Protein AF-A0A6G3LQS6-F1 (afdb_monomer)

Radius of gyration: 18.89 Å; Cα contacts (8 Å, |Δi|>4): 538; chains: 1; bounding box: 47×42×51 Å

pLDDT: mean 94.79, std 5.83, range [44.34, 98.69]

Structure (mmCIF, N/CA/C/O backbone):
data_AF-A0A6G3LQS6-F1
#
_entry.id   AF-A0A6G3LQS6-F1
#
loop_
_atom_site.group_PDB
_atom_site.id
_atom_site.type_symbol
_atom_site.label_atom_id
_atom_site.label_alt_id
_atom_site.label_comp_id
_atom_site.label_asym_id
_atom_site.label_entity_id
_atom_site.label_seq_id
_atom_site.pdbx_PDB_ins_code
_atom_site.Cartn_x
_atom_site.Cartn_y
_atom_site.Cartn_z
_atom_site.occupancy
_atom_site.B_iso_or_equiv
_atom_site.auth_seq_id
_atom_site.auth_comp_id
_atom_site.auth_asym_id
_atom_site.auth_atom_id
_atom_site.pdbx_PDB_model_num
ATOM 1 N N . VAL A 1 1 ? -4.074 -19.744 -4.629 1.00 50.38 1 VAL A N 1
ATOM 2 C CA . VAL A 1 1 ? -3.520 -20.177 -5.929 1.00 50.38 1 VAL A CA 1
ATOM 3 C C . VAL A 1 1 ? -2.266 -20.989 -5.652 1.00 50.38 1 VAL A C 1
ATOM 5 O O . VAL A 1 1 ? -1.188 -20.427 -5.528 1.00 50.38 1 VAL A O 1
ATOM 8 N N . SER A 1 2 ? -2.411 -22.290 -5.417 1.00 44.34 2 SER A N 1
ATOM 9 C CA . SER A 1 2 ? -1.265 -23.199 -5.359 1.00 44.34 2 SER A CA 1
ATOM 10 C C . SER A 1 2 ? -0.774 -23.410 -6.793 1.00 44.34 2 SER A C 1
ATOM 12 O O . SER A 1 2 ? -1.554 -23.841 -7.635 1.00 44.34 2 SER A O 1
ATOM 14 N N . GLY A 1 3 ? 0.476 -23.040 -7.091 1.00 69.12 3 GLY A N 1
ATOM 15 C CA . GLY A 1 3 ? 1.104 -23.318 -8.394 1.00 69.12 3 GLY A CA 1
ATOM 16 C C . GLY A 1 3 ? 1.613 -22.116 -9.197 1.00 69.12 3 GLY A C 1
ATOM 17 O O . GLY A 1 3 ? 2.196 -22.328 -10.253 1.00 69.12 3 GLY A O 1
ATOM 18 N N . LEU A 1 4 ? 1.452 -20.872 -8.730 1.00 81.88 4 LEU A N 1
ATOM 19 C CA . LEU A 1 4 ? 2.144 -19.742 -9.362 1.00 81.88 4 LEU A CA 1
ATOM 20 C C . LEU A 1 4 ? 3.597 -19.694 -8.883 1.00 81.88 4 LEU A C 1
ATOM 22 O O . LEU A 1 4 ? 3.856 -19.533 -7.691 1.00 81.88 4 LEU A O 1
ATOM 26 N N . SER A 1 5 ? 4.533 -19.830 -9.818 1.00 88.56 5 SER A N 1
ATOM 27 C CA . SER A 1 5 ? 5.967 -19.671 -9.586 1.00 88.56 5 SER A CA 1
ATOM 28 C C . SER A 1 5 ? 6.458 -18.331 -10.123 1.00 88.56 5 SER A C 1
ATOM 30 O O . SER A 1 5 ? 5.827 -17.713 -10.983 1.00 88.56 5 SER A O 1
ATOM 32 N N . ARG A 1 6 ? 7.639 -17.906 -9.667 1.00 91.81 6 ARG A N 1
ATOM 33 C CA . ARG A 1 6 ? 8.355 -16.776 -10.267 1.00 91.81 6 ARG A CA 1
ATOM 34 C C . ARG A 1 6 ? 8.441 -16.955 -11.786 1.00 91.81 6 ARG A C 1
ATOM 36 O O . ARG A 1 6 ? 8.707 -18.051 -12.277 1.00 91.81 6 ARG A O 1
ATOM 43 N N . GLY A 1 7 ? 8.187 -15.877 -12.513 1.00 92.62 7 GLY A N 1
ATOM 44 C CA . GLY A 1 7 ? 8.157 -15.830 -13.965 1.00 92.62 7 GLY A CA 1
ATOM 45 C C . GLY A 1 7 ? 6.846 -16.302 -14.602 1.00 92.62 7 GLY A C 1
ATOM 46 O O . GLY A 1 7 ? 6.684 -16.152 -15.816 1.00 92.62 7 GLY A O 1
ATOM 47 N N . ALA A 1 8 ? 5.893 -16.838 -13.837 1.00 94.19 8 ALA A N 1
ATOM 48 C CA . ALA A 1 8 ? 4.596 -17.205 -14.392 1.00 94.19 8 ALA A CA 1
ATOM 49 C C . ALA A 1 8 ? 3.878 -15.969 -14.958 1.00 94.19 8 ALA A C 1
ATOM 51 O O . ALA A 1 8 ? 3.852 -14.905 -14.334 1.00 94.19 8 ALA A O 1
ATOM 52 N N . SER A 1 9 ? 3.295 -16.126 -16.147 1.00 94.62 9 SER A N 1
ATOM 53 C CA . SER A 1 9 ? 2.468 -15.092 -16.772 1.00 94.62 9 SER A CA 1
ATOM 54 C C . SER A 1 9 ? 1.037 -15.184 -16.261 1.00 94.62 9 SER A C 1
ATOM 56 O O . SER A 1 9 ? 0.418 -16.244 -16.328 1.00 94.62 9 SER A O 1
ATOM 58 N N . VAL A 1 10 ? 0.519 -14.067 -15.760 1.00 94.75 10 VAL A N 1
ATOM 59 C CA . VAL A 1 10 ? -0.849 -13.918 -15.254 1.00 94.75 10 VAL A CA 1
ATOM 60 C C . VAL A 1 10 ? -1.473 -12.644 -15.825 1.00 94.75 10 VAL A C 1
ATOM 62 O O . VAL A 1 10 ? -0.769 -11.791 -16.356 1.00 94.75 10 VAL A O 1
ATOM 65 N N . ALA A 1 11 ? -2.794 -12.521 -15.728 1.00 95.12 11 ALA A N 1
ATOM 66 C CA . ALA A 1 11 ? -3.530 -11.320 -16.110 1.00 95.12 11 ALA A CA 1
ATOM 67 C C . ALA A 1 11 ? -4.292 -10.799 -14.891 1.00 95.12 11 ALA A C 1
ATOM 69 O O . ALA A 1 11 ? -5.272 -11.413 -14.464 1.00 95.12 11 ALA A O 1
ATOM 70 N N . TRP A 1 12 ? -3.823 -9.705 -14.291 1.00 93.12 12 TRP A N 1
ATOM 71 C CA . TRP A 1 12 ? -4.433 -9.115 -13.098 1.00 93.12 12 TRP A CA 1
ATOM 72 C C . TRP A 1 12 ? -5.064 -7.760 -13.394 1.00 93.12 12 TRP A C 1
ATOM 74 O O . TRP A 1 12 ? -4.437 -6.871 -13.960 1.00 93.12 12 TRP A O 1
ATOM 84 N N . GLY A 1 13 ? -6.323 -7.618 -12.969 1.00 90.62 13 GLY A N 1
ATOM 85 C CA . GLY A 1 13 ? -7.120 -6.410 -13.179 1.00 90.62 13 GLY A CA 1
ATOM 86 C C . GLY A 1 13 ? -7.016 -5.361 -12.069 1.00 90.62 13 GLY A C 1
ATOM 87 O O . GLY A 1 13 ? -7.594 -4.285 -12.184 1.00 90.62 13 GLY A O 1
ATOM 88 N N . GLU A 1 14 ? -6.342 -5.683 -10.963 1.00 92.25 14 GLU A N 1
ATOM 89 C CA . GLU A 1 14 ? -6.228 -4.792 -9.809 1.00 92.25 14 GLU A CA 1
ATOM 90 C C . GLU A 1 14 ? -4.860 -4.097 -9.820 1.00 92.25 14 GLU A C 1
ATOM 92 O O . GLU A 1 14 ? -3.825 -4.760 -9.773 1.00 92.25 14 GLU A O 1
ATOM 97 N N . SER A 1 15 ? -4.849 -2.764 -9.859 1.00 92.00 15 SER A N 1
ATOM 98 C CA . SER A 1 15 ? -3.655 -1.962 -10.131 1.00 92.00 15 SER A CA 1
ATOM 99 C C . SER A 1 15 ? -2.545 -2.142 -9.096 1.00 92.00 15 SER A C 1
ATOM 101 O O . SER A 1 15 ? -1.385 -2.295 -9.465 1.00 92.00 15 SER A O 1
ATOM 103 N N . SER A 1 16 ? -2.882 -2.174 -7.806 1.00 94.12 16 SER A N 1
ATOM 104 C CA . SER A 1 16 ? -1.883 -2.350 -6.743 1.00 94.12 16 SER A CA 1
ATOM 105 C C . SER A 1 16 ? -1.349 -3.780 -6.692 1.00 94.12 16 SER A C 1
ATOM 107 O O . SER A 1 16 ? -0.154 -3.998 -6.486 1.00 94.12 16 SER A O 1
ATOM 109 N N . ALA A 1 17 ? -2.218 -4.757 -6.972 1.00 94.62 17 ALA A N 1
ATOM 110 C CA . ALA A 1 17 ? -1.818 -6.151 -7.075 1.00 94.62 17 ALA A CA 1
ATOM 111 C C . ALA A 1 17 ? -0.862 -6.366 -8.253 1.00 94.62 17 ALA A C 1
ATOM 113 O O . ALA A 1 17 ? 0.103 -7.098 -8.092 1.00 94.62 17 ALA A O 1
ATOM 114 N N . VAL A 1 18 ? -1.084 -5.721 -9.404 1.00 96.56 18 VAL A N 1
ATOM 115 C CA . VAL A 1 18 ? -0.183 -5.780 -10.573 1.00 96.56 18 VAL A CA 1
ATOM 116 C C . VAL A 1 18 ? 1.233 -5.346 -10.196 1.00 96.56 18 VAL A C 1
ATOM 118 O O . VAL A 1 18 ? 2.179 -6.097 -10.437 1.00 96.56 18 VAL A O 1
ATOM 121 N N . VAL A 1 19 ? 1.373 -4.191 -9.534 1.00 97.88 19 VAL A N 1
ATOM 122 C CA . VAL A 1 19 ? 2.682 -3.693 -9.076 1.00 97.88 19 VAL A CA 1
ATOM 123 C C . VAL A 1 19 ? 3.330 -4.688 -8.118 1.00 97.88 19 VAL A C 1
ATOM 125 O O . VAL A 1 19 ? 4.476 -5.081 -8.317 1.00 97.88 19 VAL A O 1
ATOM 128 N N . TYR A 1 20 ? 2.583 -5.179 -7.129 1.00 97.31 20 TYR A N 1
ATOM 129 C CA . TYR A 1 20 ? 3.084 -6.164 -6.171 1.00 97.31 20 TYR A CA 1
ATOM 130 C C . TYR A 1 20 ? 3.470 -7.509 -6.822 1.00 97.31 20 TYR A C 1
ATOM 132 O O . TYR A 1 20 ? 4.500 -8.095 -6.483 1.00 97.31 20 TYR A O 1
ATOM 140 N N . ALA A 1 21 ? 2.688 -7.997 -7.790 1.00 96.44 21 ALA A N 1
ATOM 141 C CA . ALA A 1 21 ? 2.976 -9.227 -8.528 1.00 96.44 21 ALA A CA 1
ATOM 142 C C . ALA A 1 21 ? 4.307 -9.133 -9.264 1.00 96.44 21 ALA A C 1
ATOM 144 O O . ALA A 1 21 ? 5.145 -10.025 -9.123 1.00 96.44 21 ALA A O 1
ATOM 145 N N . ASN A 1 22 ? 4.497 -8.058 -10.031 1.00 97.44 22 ASN A N 1
ATOM 146 C CA . ASN A 1 22 ? 5.713 -7.867 -10.806 1.00 97.44 22 ASN A CA 1
ATOM 147 C C . ASN A 1 22 ? 6.923 -7.635 -9.901 1.00 97.44 22 ASN A C 1
ATOM 149 O O . ASN A 1 22 ? 7.972 -8.235 -10.128 1.00 97.44 22 ASN A O 1
ATOM 153 N N . SER A 1 23 ? 6.766 -6.802 -8.873 1.00 97.62 23 SER A N 1
ATOM 154 C CA . SER A 1 23 ? 7.877 -6.329 -8.054 1.00 97.62 23 SER A CA 1
ATOM 155 C C . SER A 1 23 ? 8.278 -7.243 -6.911 1.00 97.62 23 SER A C 1
ATOM 157 O O . SER A 1 23 ? 9.446 -7.214 -6.565 1.00 97.62 23 SER A O 1
ATOM 159 N N . VAL A 1 24 ? 7.368 -8.009 -6.302 1.00 96.75 24 VAL A N 1
ATOM 160 C CA . VAL A 1 24 ? 7.666 -8.822 -5.101 1.00 96.75 24 VAL A CA 1
ATOM 161 C C . VAL A 1 24 ? 7.536 -10.310 -5.394 1.00 96.75 24 VAL A C 1
ATOM 163 O O . VAL A 1 24 ? 8.402 -11.100 -5.030 1.00 96.75 24 VAL A O 1
ATOM 166 N N . LEU A 1 25 ? 6.469 -10.715 -6.085 1.00 95.75 25 LEU A N 1
ATOM 167 C CA . LEU A 1 25 ? 6.255 -12.129 -6.414 1.00 95.75 25 LEU A CA 1
ATOM 168 C C . LEU A 1 25 ? 7.079 -12.576 -7.635 1.00 95.75 25 LEU A C 1
ATOM 170 O O . LEU A 1 25 ? 7.276 -13.774 -7.849 1.00 95.75 25 LEU A O 1
ATOM 174 N N . GLY A 1 26 ? 7.558 -11.619 -8.437 1.00 95.50 26 GLY A N 1
ATOM 175 C CA . GLY A 1 26 ? 8.234 -11.870 -9.707 1.00 95.50 26 GLY A CA 1
ATOM 176 C C . GLY A 1 26 ? 7.327 -12.561 -10.725 1.00 95.50 26 GLY A C 1
ATOM 177 O O . GLY A 1 26 ? 7.810 -13.325 -11.557 1.00 95.50 26 GLY A O 1
ATOM 178 N N . LEU A 1 27 ? 6.013 -12.356 -10.624 1.00 96.06 27 LEU A N 1
ATOM 179 C CA . LEU A 1 27 ? 5.057 -12.742 -11.658 1.00 96.06 27 LEU A CA 1
ATOM 180 C C . LEU A 1 27 ? 5.150 -11.758 -12.827 1.00 96.06 27 LEU A C 1
ATOM 182 O O . LEU A 1 27 ? 5.711 -10.672 -12.698 1.00 96.06 27 LEU A O 1
ATOM 186 N N . ARG A 1 28 ? 4.589 -12.138 -13.972 1.00 96.31 28 ARG A N 1
ATOM 187 C CA . ARG A 1 28 ? 4.533 -11.292 -15.164 1.00 96.31 28 ARG A CA 1
ATOM 188 C C . ARG A 1 28 ? 3.083 -10.957 -15.470 1.00 96.31 28 ARG A C 1
ATOM 190 O O . ARG A 1 28 ? 2.310 -11.861 -15.774 1.00 96.31 28 ARG A O 1
ATOM 197 N N . THR A 1 29 ? 2.712 -9.687 -15.355 1.00 96.19 29 THR A N 1
ATOM 198 C CA . THR A 1 29 ? 1.370 -9.194 -15.703 1.00 96.19 29 THR A CA 1
ATOM 199 C C . THR A 1 29 ? 1.442 -7.738 -16.118 1.00 96.19 29 THR A C 1
ATOM 201 O O . THR A 1 29 ? 2.154 -6.947 -15.499 1.00 96.19 29 THR A O 1
ATOM 204 N N . ASN A 1 30 ? 0.671 -7.352 -17.127 1.00 95.12 30 ASN A N 1
ATOM 205 C CA . ASN A 1 30 ? 0.418 -5.938 -17.374 1.00 95.12 30 ASN A CA 1
ATOM 206 C C . ASN A 1 30 ? -0.670 -5.420 -16.428 1.00 95.12 30 ASN A C 1
ATOM 208 O O . ASN A 1 30 ? -1.256 -6.172 -15.642 1.00 95.12 30 ASN A O 1
ATOM 212 N N . ARG A 1 31 ? -0.941 -4.116 -16.516 1.00 92.62 31 ARG A N 1
ATOM 213 C CA . ARG A 1 31 ? -2.107 -3.491 -15.893 1.00 92.62 31 ARG A CA 1
ATOM 214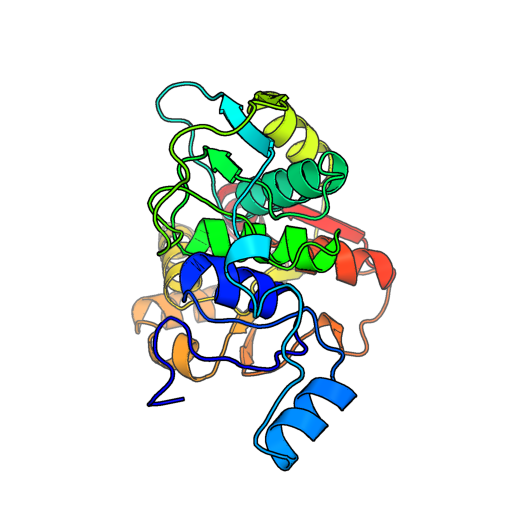 C C . ARG A 1 31 ? -3.341 -3.772 -16.746 1.00 92.62 31 ARG A C 1
ATOM 216 O O . ARG A 1 31 ? -3.711 -2.965 -17.595 1.00 92.62 31 ARG A O 1
ATOM 223 N N . GLU A 1 32 ? -3.942 -4.935 -16.535 1.00 92.81 32 GLU A N 1
ATOM 224 C CA . GLU A 1 32 ? -5.095 -5.364 -17.320 1.00 92.81 32 GLU A CA 1
ATOM 225 C C . GLU A 1 32 ? -6.382 -4.686 -16.836 1.00 92.81 32 GLU A C 1
ATOM 227 O O . GLU A 1 32 ? -6.539 -4.340 -15.666 1.00 92.81 32 GLU A O 1
ATOM 232 N N . GLY A 1 33 ? -7.348 -4.506 -17.735 1.00 91.56 33 GLY A N 1
ATOM 233 C CA . GLY A 1 33 ? -8.715 -4.177 -17.333 1.00 91.56 33 GLY A CA 1
ATOM 234 C C . GLY A 1 33 ? -9.425 -5.411 -16.771 1.00 91.56 33 GLY A C 1
ATOM 235 O O . GLY A 1 33 ? -9.179 -6.528 -17.224 1.00 91.56 33 GLY A O 1
ATOM 236 N N . GLY A 1 34 ? -10.362 -5.224 -15.837 1.00 92.00 34 GLY A N 1
ATOM 237 C CA . GLY A 1 34 ? -11.152 -6.322 -15.254 1.00 92.00 34 GLY A CA 1
ATOM 238 C C . GLY A 1 34 ? -11.770 -7.287 -16.286 1.00 92.00 34 GLY A C 1
ATOM 239 O O . GLY A 1 34 ? -11.584 -8.497 -16.145 1.00 92.00 34 GLY A O 1
ATOM 240 N N . PRO A 1 35 ? -12.433 -6.799 -17.357 1.00 94.12 35 PRO A N 1
ATOM 241 C CA . PRO A 1 35 ? -12.962 -7.667 -18.410 1.00 94.12 35 PRO A CA 1
ATOM 242 C C . PRO A 1 35 ? -11.885 -8.497 -19.115 1.00 94.12 35 PRO A C 1
ATOM 244 O O . PRO A 1 35 ? -12.089 -9.683 -19.356 1.00 94.12 35 PRO A O 1
ATOM 247 N N . LEU A 1 36 ? -10.723 -7.906 -19.408 1.00 93.62 36 LEU A N 1
ATOM 248 C CA . LEU A 1 36 ? -9.627 -8.605 -20.078 1.00 93.62 36 LEU A CA 1
ATOM 249 C C . LEU A 1 36 ? -8.992 -9.661 -19.167 1.00 93.62 36 LEU A C 1
ATOM 251 O O . LEU A 1 36 ? -8.782 -10.789 -19.604 1.00 93.62 36 LEU A O 1
ATOM 255 N N . ALA A 1 37 ? -8.773 -9.342 -17.889 1.00 94.75 37 ALA A N 1
ATOM 256 C CA . ALA A 1 37 ? -8.289 -10.307 -16.904 1.00 94.75 37 ALA A CA 1
ATOM 257 C C . ALA A 1 37 ? -9.233 -11.519 -16.774 1.00 94.75 37 ALA A C 1
ATOM 259 O O . ALA A 1 37 ? -8.775 -12.661 -16.727 1.00 94.75 37 ALA A O 1
ATOM 260 N N . LEU A 1 38 ? -10.552 -11.288 -16.791 1.00 94.94 38 LEU A N 1
ATOM 261 C CA . LEU A 1 38 ? -11.548 -12.362 -16.788 1.00 94.94 38 LEU A CA 1
ATOM 262 C C . LEU A 1 38 ? -11.483 -13.213 -18.064 1.00 94.94 38 LEU A C 1
ATOM 264 O O . LEU A 1 38 ? -11.475 -14.440 -17.981 1.00 94.94 38 LEU A O 1
ATOM 268 N N . MET A 1 39 ? -11.404 -12.586 -19.241 1.00 95.69 39 MET A N 1
ATOM 269 C CA . MET A 1 39 ? -11.293 -13.320 -20.507 1.00 95.69 39 MET A CA 1
ATOM 270 C C . MET A 1 39 ? -9.996 -14.131 -20.587 1.00 95.69 39 MET A C 1
ATOM 272 O O . MET A 1 39 ? -10.022 -15.269 -21.050 1.00 95.69 39 MET A O 1
ATOM 276 N N . ALA A 1 40 ? -8.881 -13.596 -20.086 1.00 94.94 40 ALA A N 1
ATOM 277 C CA . ALA A 1 40 ? -7.615 -14.317 -20.003 1.00 94.94 40 ALA A CA 1
ATOM 278 C C . ALA A 1 40 ? -7.711 -15.543 -19.081 1.00 94.94 40 ALA A C 1
ATOM 280 O O . ALA A 1 40 ? -7.179 -16.605 -19.410 1.00 94.94 40 ALA A O 1
ATOM 281 N N . ALA A 1 41 ? -8.437 -15.428 -17.962 1.00 93.94 41 ALA A N 1
ATOM 282 C CA . ALA A 1 41 ? -8.706 -16.554 -17.071 1.00 93.94 41 ALA A CA 1
ATOM 283 C C . ALA A 1 41 ? -9.555 -17.644 -17.749 1.00 93.94 41 ALA A C 1
ATOM 285 O O . ALA A 1 41 ? -9.239 -18.823 -17.613 1.00 93.94 41 ALA A O 1
ATOM 286 N N . ILE A 1 42 ? -10.583 -17.264 -18.519 1.00 96.00 42 ILE A N 1
ATOM 287 C CA . ILE A 1 42 ? -11.416 -18.204 -19.294 1.00 96.00 42 ILE A CA 1
ATOM 288 C C . ILE A 1 42 ? -10.594 -18.882 -20.399 1.00 96.00 42 ILE A C 1
ATOM 290 O O . ILE A 1 42 ? -10.692 -20.090 -20.596 1.00 96.00 42 ILE A O 1
ATOM 294 N N . ALA A 1 43 ? -9.775 -18.115 -21.120 1.00 95.62 43 ALA A N 1
ATOM 295 C CA . ALA A 1 43 ? -8.973 -18.615 -22.232 1.00 95.62 43 ALA A CA 1
ATOM 296 C C . ALA A 1 43 ? -7.727 -19.404 -21.791 1.00 95.62 43 ALA A C 1
ATOM 298 O O . ALA A 1 43 ? -7.098 -20.053 -22.626 1.00 95.62 43 ALA A O 1
ATOM 299 N N . GLY A 1 44 ? -7.326 -19.306 -20.518 1.00 93.94 44 GLY A N 1
ATOM 300 C CA . GLY A 1 44 ? -6.094 -19.902 -19.997 1.00 93.94 44 GLY A CA 1
ATOM 301 C C . GLY A 1 44 ? -4.809 -19.284 -20.566 1.00 93.94 44 GLY A C 1
ATOM 302 O O . GLY A 1 44 ? -3.754 -19.913 -20.518 1.00 93.94 44 GLY A O 1
ATOM 303 N N . ARG A 1 45 ? -4.883 -18.076 -21.141 1.00 93.44 45 ARG A N 1
ATOM 304 C CA . ARG A 1 45 ? -3.752 -17.376 -21.775 1.00 93.44 45 ARG A CA 1
ATOM 305 C C . ARG A 1 45 ? -3.950 -15.862 -21.756 1.00 93.44 45 ARG A C 1
ATOM 307 O O . ARG A 1 45 ? -5.081 -15.388 -21.795 1.00 93.44 45 ARG A O 1
ATOM 314 N N . THR A 1 46 ? -2.849 -15.116 -21.755 1.00 93.88 46 THR A N 1
ATOM 315 C CA . THR A 1 46 ? -2.830 -13.647 -21.868 1.00 93.88 46 THR A CA 1
ATOM 316 C C . THR A 1 46 ? -1.879 -13.200 -22.981 1.00 93.88 46 THR A C 1
ATOM 318 O O . THR A 1 46 ? -1.099 -14.006 -23.494 1.00 93.88 46 THR A O 1
ATOM 321 N N . TYR A 1 47 ? -1.957 -11.933 -23.383 1.00 91.00 47 TYR A N 1
ATOM 322 C CA . TYR A 1 47 ? -1.103 -11.367 -24.424 1.00 91.00 47 TYR A CA 1
ATOM 323 C C . TYR A 1 47 ? 0.351 -11.258 -23.955 1.00 91.00 47 TYR A C 1
ATOM 325 O O . TYR A 1 47 ? 0.639 -10.737 -22.880 1.00 91.00 47 TYR A O 1
ATOM 333 N N . TYR A 1 48 ? 1.286 -11.701 -24.795 1.00 94.88 48 TYR A N 1
ATOM 334 C CA . TYR A 1 48 ? 2.714 -11.589 -24.515 1.00 94.88 48 TYR A CA 1
ATOM 335 C C . TYR A 1 48 ? 3.255 -10.240 -24.998 1.00 94.88 48 TYR A C 1
ATOM 337 O O . TYR A 1 48 ? 3.638 -10.088 -26.156 1.00 94.88 48 TYR A O 1
ATOM 345 N N . TYR A 1 49 ? 3.260 -9.244 -24.116 1.00 94.38 49 TYR A N 1
ATOM 346 C CA . TYR A 1 49 ? 3.878 -7.943 -24.371 1.00 94.38 49 TYR A CA 1
ATOM 347 C C . TYR A 1 49 ? 4.300 -7.263 -23.066 1.00 94.38 49 TYR A C 1
ATOM 349 O O . TYR A 1 49 ? 3.855 -7.651 -21.984 1.00 94.38 49 TYR A O 1
ATOM 357 N N . TYR A 1 50 ? 5.146 -6.236 -23.187 1.00 95.38 50 TYR A N 1
ATOM 358 C CA . TYR A 1 50 ? 5.565 -5.354 -22.096 1.00 95.38 50 TYR A CA 1
ATOM 359 C C . TYR A 1 50 ? 6.035 -6.120 -20.851 1.00 95.38 50 TYR A C 1
ATOM 361 O O . TYR A 1 50 ? 7.079 -6.752 -20.928 1.00 95.38 50 TYR A O 1
ATOM 369 N N . MET A 1 51 ? 5.295 -6.149 -19.737 1.00 96.38 51 MET A N 1
ATOM 370 C CA . MET A 1 51 ? 5.754 -6.802 -18.497 1.00 96.38 51 MET A CA 1
ATOM 371 C C . MET A 1 51 ? 5.908 -8.325 -18.588 1.00 96.38 51 MET A C 1
ATOM 373 O O . MET A 1 51 ? 6.462 -8.937 -17.670 1.00 96.38 51 MET A O 1
ATOM 377 N N . HIS A 1 52 ? 5.455 -8.939 -19.683 1.00 96.31 52 HIS A N 1
ATOM 378 C CA . HIS A 1 52 ? 5.745 -10.337 -20.003 1.00 96.31 52 HIS A CA 1
ATOM 379 C C . HIS A 1 52 ? 7.116 -10.555 -20.666 1.00 96.31 52 HIS A C 1
ATOM 381 O O . HIS A 1 52 ? 7.604 -11.685 -20.669 1.00 96.31 52 HIS A O 1
ATOM 387 N N . ALA A 1 53 ? 7.752 -9.501 -21.185 1.00 95.00 53 ALA A N 1
ATOM 388 C CA . ALA A 1 53 ? 9.061 -9.545 -21.826 1.00 95.00 53 ALA A CA 1
ATOM 389 C C . ALA A 1 53 ? 10.165 -9.065 -20.872 1.00 95.00 53 ALA A C 1
ATOM 391 O O . ALA A 1 53 ? 10.106 -7.955 -20.346 1.00 95.00 53 ALA A O 1
ATOM 392 N N . ASP A 1 54 ? 11.209 -9.874 -20.690 1.00 93.00 54 ASP A N 1
ATOM 393 C CA . ASP A 1 54 ? 12.278 -9.583 -19.722 1.00 93.00 54 ASP A CA 1
ATOM 394 C C . ASP A 1 54 ? 13.022 -8.276 -20.026 1.00 93.00 54 ASP A C 1
ATOM 396 O O . ASP A 1 54 ? 13.345 -7.519 -19.114 1.00 93.00 54 ASP A O 1
ATOM 400 N N . SER A 1 55 ? 13.211 -7.945 -21.306 1.00 92.50 55 SER A N 1
ATOM 401 C CA . SER A 1 55 ? 13.867 -6.702 -21.730 1.00 92.50 55 SER A CA 1
ATOM 402 C C . SER A 1 55 ? 13.113 -5.433 -21.322 1.00 92.50 55 SER A C 1
ATOM 404 O O . SER A 1 55 ? 13.721 -4.372 -21.200 1.00 92.50 55 SER A O 1
ATOM 406 N N . GLU A 1 56 ? 11.797 -5.517 -21.122 1.00 94.94 56 GLU A N 1
ATOM 407 C CA . GLU A 1 56 ? 10.957 -4.370 -20.762 1.00 94.94 56 GLU A CA 1
ATOM 408 C C . GLU A 1 56 ? 10.909 -4.140 -19.244 1.00 94.94 56 GLU A C 1
ATOM 410 O O . GLU A 1 56 ? 10.553 -3.051 -18.795 1.00 94.94 56 GLU A O 1
ATOM 415 N N . ARG A 1 57 ? 11.311 -5.141 -18.453 1.00 95.81 57 ARG A N 1
ATOM 416 C CA . ARG A 1 57 ? 11.315 -5.116 -16.981 1.00 95.81 57 ARG A CA 1
ATOM 417 C C . ARG A 1 57 ? 12.601 -4.535 -16.392 1.00 95.81 57 ARG A C 1
ATOM 419 O O . ARG A 1 57 ? 12.632 -4.184 -15.217 1.00 95.81 57 ARG A O 1
ATOM 426 N N . VAL A 1 58 ? 13.653 -4.409 -17.202 1.00 94.62 58 VAL A N 1
ATOM 427 C CA . VAL A 1 58 ? 14.939 -3.855 -16.763 1.00 94.62 58 VAL A CA 1
ATOM 428 C C . VAL A 1 58 ? 14.794 -2.349 -16.519 1.00 94.62 58 VAL A C 1
ATOM 430 O O . VAL A 1 58 ? 14.447 -1.620 -17.455 1.00 94.62 58 VAL A O 1
ATOM 433 N N . PRO A 1 59 ? 15.071 -1.853 -15.298 1.00 96.06 59 PRO A N 1
ATOM 434 C CA . PRO A 1 59 ? 14.963 -0.433 -15.016 1.00 96.06 59 PRO A CA 1
ATOM 435 C C . PRO A 1 59 ? 16.055 0.355 -15.740 1.00 96.06 59 PRO A C 1
ATOM 437 O O . PRO A 1 59 ? 17.212 -0.062 -15.792 1.00 96.06 59 PRO A O 1
ATOM 440 N N . ARG A 1 60 ? 15.680 1.515 -16.290 1.00 93.81 60 ARG A N 1
ATOM 441 C CA . ARG A 1 60 ? 16.604 2.431 -16.992 1.00 93.81 60 ARG A CA 1
ATOM 442 C C . ARG A 1 60 ? 16.910 3.702 -16.216 1.00 93.81 60 ARG A C 1
ATOM 444 O O . ARG A 1 60 ? 17.948 4.316 -16.432 1.00 93.81 60 ARG A O 1
ATOM 451 N N . SER A 1 61 ? 16.041 4.050 -15.279 1.00 96.19 61 SER A N 1
ATOM 452 C CA . SER A 1 61 ? 16.210 5.202 -14.408 1.00 96.19 61 SER A CA 1
ATOM 453 C C . SER A 1 61 ? 15.999 4.791 -12.965 1.00 96.19 61 SER A C 1
ATOM 455 O O . SER A 1 61 ? 15.167 3.934 -12.656 1.00 96.19 61 SER A O 1
ATOM 457 N N . SER A 1 62 ? 16.779 5.401 -12.085 1.00 97.44 62 SER A N 1
ATOM 458 C CA . SER A 1 62 ? 16.771 5.107 -10.665 1.00 97.44 62 SER A CA 1
ATOM 459 C C . SER A 1 62 ? 16.534 6.345 -9.817 1.00 97.44 62 SER A C 1
ATOM 461 O O . SER A 1 62 ? 16.897 7.461 -10.186 1.00 97.44 62 SER A O 1
ATOM 463 N N . TYR A 1 63 ? 15.911 6.110 -8.673 1.00 98.44 63 TYR A N 1
ATOM 464 C CA . TYR A 1 63 ? 15.527 7.097 -7.681 1.00 98.44 63 TYR A CA 1
ATOM 465 C C . TYR A 1 63 ? 16.079 6.639 -6.341 1.00 98.44 63 TYR A C 1
ATOM 467 O O . TYR A 1 63 ? 16.023 5.448 -6.027 1.00 98.44 63 TYR A O 1
ATOM 475 N N . ARG A 1 64 ? 16.617 7.556 -5.541 1.00 98.06 64 ARG A N 1
ATOM 476 C CA . ARG A 1 64 ? 17.138 7.234 -4.208 1.00 98.06 64 ARG A CA 1
ATOM 477 C C . ARG A 1 64 ? 16.416 8.044 -3.155 1.00 98.06 64 ARG A C 1
ATOM 479 O O . ARG A 1 64 ? 16.395 9.260 -3.264 1.00 98.06 64 ARG A O 1
ATOM 486 N N . LEU A 1 65 ? 15.888 7.385 -2.130 1.00 98.38 65 LEU A N 1
ATOM 487 C CA . LEU A 1 65 ? 15.481 8.087 -0.921 1.00 98.38 65 LEU A CA 1
ATOM 488 C C . LEU A 1 65 ? 16.729 8.377 -0.081 1.00 98.38 65 LEU A C 1
ATOM 490 O O . LEU A 1 65 ? 17.431 7.448 0.324 1.00 98.38 65 LEU A O 1
ATOM 494 N N . GLU A 1 66 ? 16.995 9.650 0.181 1.00 98.12 66 GLU A N 1
ATOM 495 C CA . GLU A 1 66 ? 18.031 10.094 1.108 1.00 98.12 66 GLU A CA 1
ATOM 496 C C . GLU A 1 66 ? 17.394 10.457 2.450 1.00 98.12 66 GLU A C 1
ATOM 498 O O . GLU A 1 66 ? 16.517 11.317 2.535 1.00 98.12 66 GLU A O 1
ATOM 503 N N . ALA A 1 67 ? 17.819 9.764 3.503 1.00 97.12 67 ALA A N 1
ATOM 504 C CA . ALA A 1 67 ? 17.267 9.907 4.840 1.00 97.12 67 ALA A CA 1
ATOM 505 C C . ALA A 1 67 ? 18.363 9.718 5.901 1.00 97.12 67 ALA A C 1
ATOM 507 O O . ALA A 1 67 ? 19.312 8.961 5.661 1.00 97.12 67 ALA A O 1
ATOM 508 N N . PRO A 1 68 ? 18.246 10.370 7.073 1.00 96.50 68 PRO A N 1
ATOM 509 C CA . PRO A 1 68 ? 19.172 10.160 8.175 1.00 96.50 68 PRO A CA 1
ATOM 510 C C . PRO A 1 68 ? 19.104 8.718 8.691 1.00 96.50 68 PRO A C 1
ATOM 512 O O . PRO A 1 68 ? 18.116 8.000 8.504 1.00 96.50 68 PRO A O 1
ATOM 515 N N . GLU A 1 69 ? 20.164 8.295 9.377 1.00 93.94 69 GLU A N 1
ATOM 516 C CA . GLU A 1 69 ? 20.184 6.997 10.041 1.00 93.94 69 GLU A CA 1
ATOM 517 C C . GLU A 1 69 ? 19.034 6.889 11.056 1.00 93.94 69 GLU A C 1
ATOM 519 O O . GLU A 1 69 ? 18.749 7.823 11.802 1.00 93.94 69 GLU A O 1
ATOM 524 N N . GLY A 1 70 ? 18.341 5.749 11.048 1.00 92.00 70 GLY A N 1
ATOM 525 C CA . GLY A 1 70 ? 17.174 5.516 11.899 1.00 92.00 70 GLY A CA 1
ATOM 526 C C . GLY A 1 70 ? 15.849 6.065 11.362 1.00 92.00 70 GLY A C 1
ATOM 527 O O . GLY A 1 70 ? 14.826 5.840 12.002 1.00 92.00 70 GLY A O 1
ATOM 528 N N . TYR A 1 71 ? 15.818 6.728 10.198 1.00 95.50 71 TYR A N 1
ATOM 529 C CA . TYR A 1 71 ? 14.549 7.100 9.565 1.00 95.50 71 TYR A CA 1
ATOM 530 C C . TYR A 1 71 ? 13.733 5.852 9.196 1.00 95.50 71 TYR A C 1
ATOM 532 O O . TYR A 1 71 ? 14.221 4.955 8.501 1.00 95.50 71 TYR A O 1
ATOM 540 N N . VAL A 1 72 ? 12.485 5.802 9.667 1.00 93.50 72 VAL A N 1
ATOM 541 C CA . VAL A 1 72 ? 11.570 4.672 9.472 1.00 93.50 72 VAL A CA 1
ATOM 542 C C . VAL A 1 72 ? 10.509 5.048 8.447 1.00 93.50 72 VAL A C 1
ATOM 544 O O . VAL A 1 72 ? 9.780 6.021 8.620 1.00 93.50 72 VAL A O 1
ATOM 547 N N . ILE A 1 73 ? 10.394 4.234 7.400 1.00 96.56 73 ILE A N 1
ATOM 548 C CA . ILE A 1 73 ? 9.293 4.316 6.444 1.00 96.56 73 ILE A CA 1
ATOM 549 C C . ILE A 1 73 ? 8.186 3.401 6.957 1.00 96.56 73 ILE A C 1
ATOM 551 O O . ILE A 1 73 ? 8.375 2.193 7.050 1.00 96.56 73 ILE A O 1
ATOM 555 N N . ASP A 1 74 ? 7.050 3.981 7.312 1.00 95.81 74 ASP A N 1
ATOM 556 C CA . ASP A 1 74 ? 5.835 3.250 7.663 1.00 95.81 74 ASP A CA 1
ATOM 557 C C . ASP A 1 74 ? 4.892 3.137 6.440 1.00 95.81 74 ASP A C 1
ATOM 559 O O . ASP A 1 74 ? 5.216 3.654 5.365 1.00 95.81 74 ASP A O 1
ATOM 563 N N . PRO A 1 75 ? 3.728 2.473 6.567 1.00 95.00 75 PRO A N 1
ATOM 564 C CA . PRO A 1 75 ? 2.743 2.360 5.489 1.00 95.00 75 PRO A CA 1
ATOM 565 C C . PRO A 1 75 ? 2.351 3.702 4.834 1.00 95.00 75 PRO A C 1
ATOM 567 O O . PRO A 1 75 ? 2.346 3.810 3.605 1.00 95.00 75 PRO A O 1
ATOM 570 N N . ALA A 1 76 ? 2.102 4.749 5.626 1.00 97.62 76 ALA A N 1
ATOM 571 C CA . ALA A 1 76 ? 1.676 6.051 5.117 1.00 97.62 76 ALA A CA 1
ATOM 572 C C . ALA A 1 76 ? 2.809 6.753 4.350 1.00 97.62 76 ALA A C 1
ATOM 574 O O . ALA A 1 76 ? 2.608 7.229 3.228 1.00 97.62 76 ALA A O 1
ATOM 575 N N . ARG A 1 77 ? 4.026 6.746 4.909 1.00 98.38 77 ARG A N 1
ATOM 576 C CA . ARG A 1 77 ? 5.239 7.284 4.268 1.00 98.38 77 ARG A CA 1
ATOM 577 C C . ARG A 1 77 ? 5.596 6.529 2.993 1.00 98.38 77 ARG A C 1
ATOM 579 O O . ARG A 1 77 ? 5.977 7.151 2.004 1.00 98.38 77 ARG A O 1
ATOM 586 N N . ALA A 1 78 ? 5.433 5.206 2.976 1.00 98.38 78 ALA A N 1
ATOM 587 C CA . ALA A 1 78 ? 5.645 4.395 1.780 1.00 98.38 78 ALA A CA 1
ATOM 588 C C . ALA A 1 78 ? 4.640 4.742 0.673 1.00 98.38 78 ALA A C 1
ATOM 590 O O . ALA A 1 78 ? 5.017 4.837 -0.497 1.00 98.38 78 ALA A O 1
ATOM 591 N N . GLY A 1 79 ? 3.381 4.993 1.043 1.00 98.31 79 GLY A N 1
ATOM 592 C CA . GLY A 1 79 ? 2.360 5.490 0.128 1.00 98.31 79 GLY A CA 1
ATOM 593 C C . GLY A 1 79 ? 2.723 6.851 -0.475 1.00 98.31 79 GLY A C 1
ATOM 594 O O . GLY A 1 79 ? 2.668 7.021 -1.692 1.00 98.31 79 GLY A O 1
ATOM 595 N N . VAL A 1 80 ? 3.172 7.805 0.345 1.00 98.62 80 VAL A N 1
ATOM 596 C CA . VAL A 1 80 ? 3.649 9.115 -0.137 1.00 98.62 80 VAL A CA 1
ATOM 597 C C . VAL A 1 80 ? 4.863 8.974 -1.056 1.00 98.62 80 VAL A C 1
ATOM 599 O O . VAL A 1 80 ? 4.892 9.568 -2.130 1.00 98.62 80 VAL A O 1
ATOM 602 N N . LEU A 1 81 ? 5.845 8.148 -0.687 1.00 98.69 81 LEU A N 1
ATOM 603 C CA . LEU A 1 81 ? 7.008 7.872 -1.532 1.00 98.69 81 LEU A CA 1
ATOM 604 C C . LEU A 1 81 ? 6.594 7.290 -2.893 1.00 98.69 81 LEU A C 1
ATOM 606 O O . LEU A 1 81 ? 7.143 7.677 -3.924 1.00 98.69 81 LEU A O 1
ATOM 610 N N . GLY A 1 82 ? 5.604 6.393 -2.902 1.00 98.38 82 GLY A N 1
ATOM 611 C CA . GLY A 1 82 ? 5.024 5.843 -4.124 1.00 98.38 82 GLY A CA 1
ATOM 612 C C . GLY A 1 82 ? 4.352 6.897 -5.001 1.00 98.38 82 GLY A C 1
ATOM 613 O O . GLY A 1 82 ? 4.539 6.872 -6.217 1.00 98.38 82 GLY A O 1
ATOM 614 N N . GLU A 1 83 ? 3.623 7.848 -4.407 1.00 98.31 83 GLU A N 1
ATOM 615 C CA . GLU A 1 83 ? 3.068 8.987 -5.146 1.00 98.31 83 GLU A CA 1
ATOM 616 C C . GLU A 1 83 ? 4.170 9.860 -5.757 1.00 98.31 83 GLU A C 1
ATOM 618 O O . GLU A 1 83 ? 4.145 10.126 -6.961 1.00 98.31 83 GLU A O 1
ATOM 623 N N . LEU A 1 84 ? 5.150 10.287 -4.958 1.00 98.38 84 LEU A N 1
ATOM 624 C CA . LEU A 1 84 ? 6.240 11.135 -5.441 1.00 98.38 84 LEU A CA 1
ATOM 625 C C . LEU A 1 84 ? 6.988 10.461 -6.598 1.00 98.38 84 LEU A C 1
ATOM 627 O O . LEU A 1 84 ? 7.295 11.108 -7.601 1.00 98.38 84 LEU A O 1
ATOM 631 N N . LEU A 1 85 ? 7.215 9.148 -6.496 1.00 98.38 85 LEU A N 1
ATOM 632 C CA . LEU A 1 85 ? 7.853 8.361 -7.545 1.00 98.38 85 LEU A CA 1
ATOM 633 C C . LEU A 1 85 ? 7.059 8.404 -8.859 1.00 98.38 85 LEU A C 1
ATOM 635 O O . LEU A 1 85 ? 7.643 8.709 -9.898 1.00 98.38 85 LEU A O 1
ATOM 639 N N . VAL A 1 86 ? 5.743 8.149 -8.847 1.00 97.00 86 VAL A N 1
ATOM 640 C CA . VAL A 1 86 ? 4.936 8.206 -10.087 1.00 97.00 86 VAL A CA 1
ATOM 641 C C . VAL A 1 86 ? 4.778 9.624 -10.624 1.00 97.00 86 VAL A C 1
ATOM 643 O O . VAL A 1 86 ? 4.702 9.828 -11.836 1.00 97.00 86 VAL A O 1
ATOM 646 N N . ALA A 1 87 ? 4.779 10.627 -9.746 1.00 96.81 87 ALA A N 1
ATOM 647 C CA . ALA A 1 87 ? 4.728 12.022 -10.156 1.00 96.81 87 ALA A CA 1
ATOM 648 C C . ALA A 1 87 ? 5.992 12.444 -10.923 1.00 96.81 87 ALA A C 1
ATOM 650 O O . ALA A 1 87 ? 5.892 13.288 -11.812 1.00 96.81 87 ALA A O 1
ATOM 651 N N . ARG A 1 88 ? 7.153 11.844 -10.625 1.00 95.81 88 ARG A N 1
ATOM 652 C CA . ARG A 1 88 ? 8.467 12.181 -11.210 1.00 95.81 88 ARG A CA 1
ATOM 653 C C . ARG A 1 88 ? 8.886 11.254 -12.347 1.00 95.81 88 ARG A C 1
ATOM 655 O O . ARG A 1 88 ? 9.629 11.656 -13.242 1.00 95.81 88 ARG A O 1
ATOM 662 N N . HIS A 1 89 ? 8.424 10.011 -12.330 1.00 96.94 89 HIS A N 1
ATOM 663 C CA . HIS A 1 89 ? 8.805 9.032 -13.333 1.00 96.94 89 HIS A CA 1
ATOM 664 C C . HIS A 1 89 ? 8.075 9.241 -14.662 1.00 96.94 89 HIS A C 1
ATOM 666 O O . HIS A 1 89 ? 6.876 9.523 -14.707 1.00 96.94 89 HIS A O 1
ATOM 672 N N . ARG A 1 90 ? 8.830 9.150 -15.760 1.00 93.81 90 ARG A N 1
ATOM 673 C CA . ARG A 1 90 ? 8.354 9.423 -17.128 1.00 93.81 90 ARG A CA 1
ATOM 674 C C . ARG A 1 90 ? 8.836 8.399 -18.152 1.00 93.81 90 ARG A C 1
ATOM 676 O O . ARG A 1 90 ? 8.478 8.510 -19.320 1.00 93.81 90 ARG A O 1
ATOM 683 N N . ASP A 1 91 ? 9.653 7.434 -17.738 1.00 92.25 91 ASP A N 1
ATOM 684 C CA . ASP A 1 91 ? 10.183 6.435 -18.658 1.00 92.25 91 ASP A CA 1
ATOM 685 C C . ASP A 1 91 ? 9.183 5.293 -18.829 1.00 92.25 91 ASP A C 1
ATOM 687 O O . ASP A 1 91 ? 8.308 5.058 -17.999 1.00 92.25 91 ASP A O 1
ATOM 691 N N . ARG A 1 92 ? 9.310 4.572 -19.943 1.00 91.06 92 ARG A N 1
ATOM 692 C CA . ARG A 1 92 ? 8.458 3.410 -20.222 1.00 91.06 92 ARG A CA 1
ATOM 693 C C . ARG A 1 92 ? 8.842 2.192 -19.375 1.00 91.06 92 ARG A C 1
ATOM 695 O O . ARG A 1 92 ? 7.985 1.370 -19.056 1.00 91.06 92 ARG A O 1
ATOM 702 N N . ASN A 1 93 ? 10.128 2.036 -19.076 1.00 94.31 93 ASN A N 1
ATOM 703 C CA . ASN A 1 93 ? 10.652 0.947 -18.253 1.00 94.31 93 ASN A CA 1
ATOM 704 C C . ASN A 1 93 ? 10.415 1.246 -16.771 1.00 94.31 93 ASN A C 1
ATOM 706 O O . ASN A 1 93 ? 10.418 2.415 -16.403 1.00 94.31 93 ASN A O 1
ATOM 710 N N . PRO A 1 94 ? 10.256 0.227 -15.912 1.00 96.69 94 PRO A N 1
ATOM 711 C CA . PRO A 1 94 ? 10.008 0.464 -14.496 1.00 96.69 94 PRO A CA 1
ATOM 712 C C . PRO A 1 94 ? 11.159 1.252 -13.845 1.00 96.69 94 PRO A C 1
ATOM 714 O O . PRO A 1 94 ? 12.320 1.065 -14.216 1.00 96.69 94 PRO A O 1
ATOM 717 N N . PRO A 1 95 ? 10.881 2.113 -12.853 1.00 97.62 95 PRO A N 1
ATOM 718 C CA . PRO A 1 95 ? 11.926 2.776 -12.091 1.00 97.62 95 PRO A CA 1
ATOM 719 C C . PRO A 1 95 ? 12.609 1.790 -11.141 1.00 97.62 95 PRO A C 1
ATOM 721 O O . PRO A 1 95 ? 11.962 0.901 -10.582 1.00 97.62 95 PRO A O 1
ATOM 724 N N . MET A 1 96 ? 13.903 1.998 -10.891 1.00 98.06 96 MET A N 1
ATOM 725 C CA . MET A 1 96 ? 14.587 1.402 -9.745 1.00 98.06 96 MET A CA 1
ATOM 726 C C . MET A 1 96 ? 14.533 2.351 -8.547 1.00 98.06 96 MET A C 1
ATOM 728 O O . MET A 1 96 ? 15.086 3.442 -8.607 1.00 98.06 96 MET A O 1
ATOM 732 N N . LEU A 1 97 ? 13.917 1.941 -7.442 1.00 98.06 97 LEU A N 1
ATOM 733 C CA . LEU A 1 97 ? 13.873 2.712 -6.203 1.00 98.06 97 LEU A CA 1
ATOM 734 C C . LEU A 1 97 ? 14.861 2.138 -5.179 1.00 98.06 97 LEU A C 1
ATOM 736 O O . LEU A 1 97 ? 14.708 1.019 -4.693 1.00 98.06 97 LEU A O 1
ATOM 740 N N . MET A 1 98 ? 15.861 2.937 -4.821 1.00 96.88 98 MET A N 1
ATOM 741 C CA . MET A 1 98 ? 16.779 2.683 -3.715 1.00 96.88 98 MET A CA 1
ATOM 742 C C . MET A 1 98 ? 16.191 3.270 -2.426 1.00 96.88 98 MET A C 1
ATOM 744 O O . MET A 1 98 ? 16.412 4.439 -2.107 1.00 96.88 98 MET A O 1
ATOM 748 N N . ALA A 1 99 ? 15.435 2.452 -1.697 1.00 95.94 99 ALA A N 1
ATOM 749 C CA . ALA A 1 99 ? 14.892 2.762 -0.377 1.00 95.94 99 ALA A CA 1
ATOM 750 C C . ALA A 1 99 ? 14.862 1.488 0.484 1.00 95.94 99 ALA A C 1
ATOM 752 O O . ALA A 1 99 ? 14.736 0.381 -0.041 1.00 95.94 99 ALA A O 1
ATOM 753 N N . ARG A 1 100 ? 14.978 1.631 1.809 1.00 93.00 100 ARG A N 1
ATOM 754 C CA . ARG A 1 100 ? 14.852 0.504 2.746 1.00 93.00 100 ARG A CA 1
ATOM 755 C C . ARG A 1 100 ? 13.372 0.240 3.013 1.00 93.00 100 ARG A C 1
ATOM 757 O O . ARG A 1 100 ? 12.766 0.936 3.817 1.00 93.00 100 ARG A O 1
ATOM 764 N N . LEU A 1 101 ? 12.807 -0.744 2.321 1.00 94.69 101 LEU A N 1
ATOM 765 C CA . LEU A 1 101 ? 11.394 -1.112 2.419 1.00 94.69 101 LEU A CA 1
ATOM 766 C C . LEU A 1 101 ? 11.263 -2.588 2.795 1.00 94.69 101 LEU A C 1
ATOM 768 O O . LEU A 1 101 ? 11.995 -3.429 2.269 1.00 94.69 101 LEU A O 1
ATOM 772 N N . GLY A 1 102 ? 10.322 -2.902 3.681 1.00 93.94 102 GLY A N 1
ATOM 773 C CA . GLY A 1 102 ? 9.822 -4.256 3.864 1.00 93.94 102 GLY A CA 1
ATOM 774 C C . GLY A 1 102 ? 8.663 -4.551 2.912 1.00 93.94 102 GLY A C 1
ATOM 775 O O . GLY A 1 102 ? 8.254 -3.725 2.092 1.00 93.94 102 GLY A O 1
ATOM 776 N N . VAL A 1 103 ? 8.123 -5.764 3.013 1.00 93.56 103 VAL A N 1
ATOM 777 C CA . VAL A 1 103 ? 7.004 -6.217 2.171 1.00 93.56 103 VAL A CA 1
ATOM 778 C C . VAL A 1 103 ? 5.722 -5.425 2.452 1.00 93.56 103 VAL A C 1
ATOM 780 O O . VAL A 1 103 ? 4.970 -5.137 1.523 1.00 93.56 103 VAL A O 1
ATOM 783 N N . GLU A 1 104 ? 5.478 -5.049 3.709 1.00 92.94 104 GLU A N 1
ATOM 784 C CA . GLU A 1 104 ? 4.293 -4.275 4.101 1.00 92.94 104 GLU A CA 1
ATOM 785 C C . GLU A 1 104 ? 4.385 -2.824 3.621 1.00 92.94 104 GLU A C 1
ATOM 787 O O . GLU A 1 104 ? 3.427 -2.301 3.055 1.00 92.94 104 GLU A O 1
ATOM 792 N N . GLU A 1 105 ? 5.552 -2.193 3.751 1.00 96.44 105 GLU A N 1
ATOM 793 C CA . GLU A 1 105 ? 5.788 -0.849 3.221 1.00 96.44 105 GLU A CA 1
ATOM 794 C C . GLU A 1 105 ? 5.690 -0.856 1.692 1.00 96.44 105 GLU A C 1
ATOM 796 O O . GLU A 1 105 ? 5.020 -0.012 1.098 1.00 96.44 105 GLU A O 1
ATOM 801 N N . PHE A 1 106 ? 6.286 -1.855 1.030 1.00 98.00 106 PHE A N 1
ATOM 802 C CA . PHE A 1 106 ? 6.170 -1.983 -0.419 1.00 98.00 106 PHE A CA 1
ATOM 803 C C . PHE A 1 106 ? 4.721 -2.202 -0.867 1.00 98.00 106 PHE A C 1
ATOM 805 O O . PHE A 1 106 ? 4.335 -1.708 -1.924 1.00 98.00 106 PHE A O 1
ATOM 812 N N . LYS A 1 107 ? 3.894 -2.905 -0.084 1.00 97.38 107 LYS A N 1
ATOM 813 C CA . LYS A 1 107 ? 2.467 -3.077 -0.388 1.00 97.38 107 LYS A CA 1
ATOM 814 C C . LYS A 1 107 ? 1.738 -1.732 -0.466 1.00 97.38 107 LYS A C 1
ATOM 816 O O . LYS A 1 107 ? 0.978 -1.531 -1.413 1.00 97.38 107 LYS A O 1
ATOM 821 N N . GLU A 1 108 ? 1.990 -0.803 0.458 1.00 97.69 108 GLU A N 1
ATOM 822 C CA . GLU A 1 108 ? 1.402 0.544 0.384 1.00 97.69 108 GLU A CA 1
ATOM 823 C C . GLU A 1 108 ? 2.037 1.417 -0.702 1.00 97.69 108 GLU A C 1
ATOM 825 O O . GLU A 1 108 ? 1.325 2.157 -1.386 1.00 97.69 108 GLU A O 1
ATOM 830 N N . LEU A 1 109 ? 3.344 1.290 -0.946 1.00 98.56 109 LEU A N 1
ATOM 831 C CA . LEU A 1 109 ? 3.985 1.953 -2.083 1.00 98.56 109 LEU A CA 1
ATOM 832 C C . LEU A 1 109 ? 3.347 1.504 -3.405 1.00 98.56 109 LEU A C 1
ATOM 834 O O . LEU A 1 109 ? 2.947 2.331 -4.220 1.00 98.56 109 LEU A O 1
ATOM 838 N N . ALA A 1 110 ? 3.185 0.195 -3.600 1.00 98.12 110 ALA A N 1
ATOM 839 C CA . ALA A 1 110 ? 2.506 -0.395 -4.749 1.00 98.12 110 ALA A CA 1
ATOM 840 C C . ALA A 1 110 ? 1.048 0.075 -4.858 1.00 98.12 110 ALA A C 1
ATOM 842 O O . ALA A 1 110 ? 0.544 0.292 -5.963 1.00 98.12 110 ALA A O 1
ATOM 843 N N . ALA A 1 111 ? 0.375 0.271 -3.722 1.00 96.62 111 ALA A N 1
ATOM 844 C CA . ALA A 1 111 ? -0.965 0.835 -3.675 1.00 96.62 111 ALA A CA 1
ATOM 845 C C . ALA A 1 111 ? -1.015 2.265 -4.210 1.00 96.62 111 ALA A C 1
ATOM 847 O O . ALA A 1 111 ? -1.868 2.564 -5.049 1.00 96.62 111 ALA A O 1
ATOM 848 N N . ALA A 1 112 ? -0.091 3.120 -3.775 1.00 97.94 112 ALA A N 1
ATOM 849 C CA . ALA A 1 112 ? 0.022 4.487 -4.263 1.00 97.94 112 ALA A CA 1
ATOM 850 C C . ALA A 1 112 ? 0.376 4.534 -5.751 1.00 97.94 112 ALA A C 1
ATOM 852 O O . ALA A 1 112 ? -0.319 5.199 -6.517 1.00 97.94 112 ALA A O 1
ATOM 853 N N . VAL A 1 113 ? 1.379 3.760 -6.175 1.00 97.88 113 VAL A N 1
ATOM 854 C CA . VAL A 1 113 ? 1.801 3.667 -7.580 1.00 97.88 113 VAL A CA 1
ATOM 855 C C . VAL A 1 113 ? 0.635 3.233 -8.471 1.00 97.88 113 VAL A C 1
ATOM 857 O O . VAL A 1 113 ? 0.357 3.867 -9.485 1.00 97.88 113 VAL A O 1
ATOM 860 N N . GLY A 1 114 ? -0.098 2.190 -8.071 1.00 95.12 114 GLY A N 1
ATOM 861 C CA . GLY A 1 114 ? -1.244 1.689 -8.827 1.00 95.12 114 GLY A CA 1
ATOM 862 C C . GLY A 1 114 ? -2.457 2.630 -8.824 1.00 95.12 114 GLY A C 1
ATOM 863 O O . GLY A 1 114 ? -3.267 2.587 -9.757 1.00 95.12 114 GLY A O 1
ATOM 864 N N . ALA A 1 115 ? -2.624 3.460 -7.792 1.00 95.25 115 ALA A N 1
ATOM 865 C CA . ALA A 1 115 ? -3.743 4.395 -7.682 1.00 95.25 115 ALA A CA 1
ATOM 866 C C . ALA A 1 115 ? -3.478 5.720 -8.414 1.00 95.25 115 ALA A C 1
ATOM 868 O O . ALA A 1 115 ? -4.331 6.169 -9.178 1.00 95.25 115 ALA A O 1
ATOM 869 N N . ALA A 1 116 ? -2.309 6.325 -8.187 1.00 95.50 116 ALA A N 1
ATOM 870 C CA . ALA A 1 116 ? -1.942 7.648 -8.689 1.00 95.50 116 ALA A CA 1
ATOM 871 C C . ALA A 1 116 ? -1.179 7.630 -10.022 1.00 95.50 116 ALA A C 1
ATOM 873 O O . ALA A 1 116 ? -1.098 8.667 -10.676 1.00 95.50 116 ALA A O 1
ATOM 874 N N . GLY A 1 117 ? -0.640 6.481 -10.432 1.00 92.62 117 GLY A N 1
ATOM 875 C CA . GLY A 1 117 ? 0.092 6.318 -11.686 1.00 92.62 117 GLY A CA 1
ATOM 876 C C . GLY A 1 117 ? -0.349 5.093 -12.481 1.00 92.62 117 GLY A C 1
ATOM 877 O O . GLY A 1 117 ? -1.329 4.417 -12.152 1.00 92.62 117 GLY A O 1
ATOM 878 N N . ASP A 1 118 ? 0.392 4.811 -13.547 1.00 89.38 118 ASP A N 1
ATOM 879 C CA . ASP A 1 118 ? 0.169 3.726 -14.507 1.00 89.38 118 ASP A CA 1
ATOM 880 C C . ASP A 1 118 ? 1.303 2.688 -14.536 1.00 89.38 118 ASP A C 1
ATOM 882 O O . ASP A 1 118 ? 1.195 1.687 -15.247 1.00 89.38 118 ASP A O 1
ATOM 886 N N . LEU A 1 119 ? 2.343 2.869 -13.714 1.00 94.88 119 LEU A N 1
ATOM 887 C CA . LEU A 1 119 ? 3.485 1.960 -13.667 1.00 94.88 119 LEU A CA 1
ATOM 888 C C . LEU A 1 119 ? 3.048 0.564 -13.210 1.00 94.88 119 LEU A C 1
ATOM 890 O O . LEU A 1 119 ? 2.412 0.433 -12.162 1.00 94.88 119 LEU A O 1
ATOM 894 N N . PRO A 1 120 ? 3.401 -0.498 -13.950 1.00 95.31 120 PRO A N 1
ATOM 895 C CA . PRO A 1 120 ? 3.029 -1.863 -13.588 1.00 95.31 120 PRO A CA 1
ATOM 896 C C . PRO A 1 120 ? 4.035 -2.529 -12.640 1.00 95.31 120 PRO A C 1
ATOM 898 O O . PRO A 1 120 ? 3.799 -3.652 -12.201 1.00 95.31 120 PRO A O 1
ATOM 901 N N . MET A 1 121 ? 5.179 -1.890 -12.384 1.00 97.69 121 MET A N 1
ATOM 902 C CA . MET A 1 121 ? 6.297 -2.443 -11.629 1.00 97.69 121 MET A CA 1
ATOM 903 C C . MET A 1 121 ? 7.181 -1.308 -11.103 1.00 97.69 121 MET A C 1
ATOM 905 O O . MET A 1 121 ? 7.411 -0.317 -11.791 1.00 97.69 121 MET A O 1
ATOM 909 N N . VAL A 1 122 ? 7.707 -1.490 -9.895 1.00 98.19 122 VAL A N 1
ATOM 910 C CA . VAL A 1 122 ? 8.824 -0.721 -9.329 1.00 98.19 122 VAL A CA 1
ATOM 911 C C . VAL A 1 122 ? 9.905 -1.710 -8.919 1.00 98.19 122 VAL A C 1
ATOM 913 O O . VAL A 1 122 ? 9.636 -2.633 -8.151 1.00 98.19 122 VAL A O 1
ATOM 916 N N . PHE A 1 123 ? 11.118 -1.550 -9.428 1.00 97.94 123 PHE A N 1
ATOM 917 C CA . PHE A 1 123 ? 12.234 -2.402 -9.045 1.00 97.94 123 PHE A CA 1
ATOM 918 C C . PHE A 1 123 ? 12.824 -1.895 -7.722 1.00 97.94 123 PHE A C 1
ATOM 920 O O . PHE A 1 123 ? 13.294 -0.764 -7.657 1.00 97.94 123 PHE A O 1
ATOM 927 N N . VAL A 1 124 ? 12.849 -2.715 -6.672 1.00 97.12 124 VAL A N 1
ATOM 928 C CA . VAL A 1 124 ? 13.474 -2.369 -5.383 1.00 97.12 124 VAL A CA 1
ATOM 929 C C . VAL A 1 124 ? 14.539 -3.411 -5.050 1.00 97.12 124 VAL A C 1
ATOM 931 O O . VAL A 1 124 ? 14.185 -4.562 -4.788 1.00 97.12 124 VAL A O 1
ATOM 934 N N . PRO A 1 125 ? 15.840 -3.063 -5.046 1.00 94.62 125 PRO A N 1
ATOM 935 C CA . PRO A 1 125 ? 16.897 -4.010 -4.702 1.00 94.62 125 PRO A CA 1
ATOM 936 C C . PRO A 1 125 ? 16.646 -4.695 -3.349 1.00 94.62 125 PRO A C 1
ATOM 938 O O . PRO A 1 125 ? 16.350 -4.037 -2.357 1.00 94.62 125 PRO A O 1
ATOM 941 N N . GLY A 1 126 ? 16.752 -6.026 -3.314 1.00 92.31 126 GLY A N 1
ATOM 942 C CA . GLY A 1 126 ? 16.504 -6.840 -2.115 1.00 92.31 126 GLY A CA 1
ATOM 943 C C . GLY A 1 126 ? 15.049 -7.288 -1.920 1.00 92.31 126 GLY A C 1
ATOM 944 O O . GLY A 1 126 ? 14.828 -8.321 -1.296 1.00 92.31 126 GLY A O 1
ATOM 945 N N . LEU A 1 127 ? 14.073 -6.583 -2.503 1.00 94.88 127 LEU A N 1
ATOM 946 C CA . LEU A 1 127 ? 12.676 -7.037 -2.579 1.00 94.88 127 LEU A CA 1
ATOM 947 C C . LEU A 1 127 ? 12.351 -7.635 -3.946 1.00 94.88 127 LEU A C 1
ATOM 949 O O . LEU A 1 127 ? 11.671 -8.659 -4.035 1.00 94.88 127 LEU A O 1
ATOM 953 N N . THR A 1 128 ? 12.840 -6.999 -5.012 1.00 95.81 128 THR A N 1
ATOM 954 C CA . THR A 1 128 ? 12.588 -7.450 -6.371 1.00 95.81 128 THR A CA 1
ATOM 955 C C . THR A 1 128 ? 13.401 -8.686 -6.690 1.00 95.81 128 THR A C 1
ATOM 957 O O . THR A 1 128 ? 14.621 -8.668 -6.523 1.00 95.81 128 THR A O 1
ATOM 960 N N . PRO A 1 129 ? 12.757 -9.779 -7.142 1.00 93.19 129 PRO A N 1
ATOM 961 C CA . PRO A 1 129 ? 13.464 -11.043 -7.217 1.00 93.19 129 PRO A CA 1
ATOM 962 C C . PRO A 1 129 ? 14.416 -11.181 -8.414 1.00 93.19 129 PRO A C 1
ATOM 964 O O . PRO A 1 129 ? 15.196 -12.134 -8.471 1.00 93.19 129 PRO A O 1
ATOM 967 N N . GLU A 1 130 ? 14.317 -10.284 -9.391 1.00 92.44 130 GLU A N 1
ATOM 968 C CA . GLU A 1 130 ? 15.217 -10.207 -10.543 1.00 92.44 130 GLU A CA 1
ATOM 969 C C . GLU A 1 130 ? 16.582 -9.632 -10.148 1.00 92.44 130 GLU A C 1
ATOM 971 O O . GLU A 1 130 ? 16.691 -8.843 -9.211 1.00 92.44 130 GLU A O 1
ATOM 976 N N . ARG A 1 131 ? 17.644 -10.021 -10.869 1.00 89.25 131 ARG A N 1
ATOM 977 C CA . ARG A 1 131 ? 18.983 -9.462 -10.637 1.00 89.25 131 ARG A CA 1
ATOM 978 C C . ARG A 1 131 ? 18.957 -7.974 -11.012 1.00 89.25 131 ARG A C 1
ATOM 980 O O . ARG A 1 131 ? 18.532 -7.664 -12.126 1.00 89.25 131 ARG A O 1
ATOM 987 N N . PRO A 1 132 ? 19.416 -7.062 -10.136 1.00 85.25 132 PRO A N 1
ATOM 988 C CA . PRO A 1 132 ? 19.506 -5.658 -10.499 1.00 85.25 132 PRO A CA 1
ATOM 989 C C . PRO A 1 132 ? 20.480 -5.488 -11.672 1.00 85.25 132 PRO A C 1
ATOM 991 O O . PRO A 1 132 ? 21.508 -6.176 -11.710 1.00 85.25 132 PRO A O 1
ATOM 994 N N . PRO A 1 133 ? 20.184 -4.597 -12.630 1.00 87.38 133 PRO A N 1
ATOM 995 C CA . PRO A 1 133 ? 21.159 -4.218 -13.647 1.00 87.38 133 PRO A CA 1
ATOM 996 C C . PRO A 1 133 ? 22.414 -3.619 -13.001 1.00 87.38 133 PRO A C 1
ATOM 998 O O . PRO A 1 133 ? 22.355 -3.002 -11.938 1.00 87.38 133 PRO A O 1
ATOM 1001 N N . GLU A 1 134 ? 23.560 -3.807 -13.655 1.00 84.50 134 GLU A N 1
ATOM 1002 C CA . GLU A 1 134 ? 24.867 -3.401 -13.115 1.00 84.50 134 GLU A CA 1
ATOM 1003 C C . GLU A 1 134 ? 25.015 -1.881 -13.028 1.00 84.50 134 GLU A C 1
ATOM 1005 O O . GLU A 1 134 ? 25.643 -1.368 -12.105 1.00 84.50 134 GLU A O 1
ATOM 1010 N N . THR A 1 135 ? 24.400 -1.158 -13.965 1.00 87.69 135 THR A N 1
ATOM 1011 C CA . THR A 1 135 ? 24.336 0.302 -13.958 1.00 87.69 135 THR A CA 1
ATOM 1012 C C . THR A 1 135 ? 22.934 0.762 -14.341 1.00 87.69 135 THR A C 1
ATOM 1014 O O . THR A 1 135 ? 22.307 0.218 -15.249 1.00 87.69 135 THR A O 1
ATOM 1017 N N . VAL A 1 136 ? 22.435 1.761 -13.616 1.00 94.19 136 VAL A N 1
ATOM 1018 C CA . VAL A 1 136 ? 21.193 2.480 -13.915 1.00 94.19 136 VAL A CA 1
ATOM 1019 C C . VAL A 1 136 ? 21.472 3.948 -13.668 1.00 94.19 136 VAL A C 1
ATOM 1021 O O . VAL A 1 136 ? 22.104 4.296 -12.670 1.00 94.19 136 VAL A O 1
ATOM 1024 N N . GLU A 1 137 ? 21.000 4.810 -14.557 1.00 94.25 137 GLU A N 1
ATOM 1025 C CA . GLU A 1 137 ? 21.119 6.252 -14.384 1.00 94.25 137 GLU A CA 1
ATOM 1026 C C . GLU A 1 137 ? 20.423 6.688 -13.085 1.00 94.25 137 GLU A C 1
ATOM 1028 O O . GLU A 1 137 ? 19.265 6.335 -12.842 1.00 94.25 137 GLU A O 1
ATOM 1033 N N . LEU A 1 138 ? 21.115 7.443 -12.227 1.00 96.81 138 LEU A N 1
ATOM 1034 C CA . LEU A 1 138 ? 20.471 8.120 -11.102 1.00 96.81 138 LEU A CA 1
ATOM 1035 C C . LEU A 1 138 ? 19.751 9.351 -11.637 1.00 96.81 138 LEU A C 1
ATOM 1037 O O . LEU A 1 138 ? 20.385 10.354 -11.948 1.00 96.81 138 LEU A O 1
ATOM 1041 N N . LYS A 1 139 ? 18.428 9.253 -11.728 1.00 97.12 139 LYS A N 1
ATOM 1042 C CA . LYS A 1 139 ? 17.574 10.316 -12.248 1.00 97.12 139 LYS A CA 1
ATOM 1043 C C . LYS A 1 139 ? 17.296 11.372 -11.193 1.00 97.12 139 LYS A C 1
ATOM 1045 O O . LYS A 1 139 ? 17.314 12.557 -11.499 1.00 97.12 139 LYS A O 1
ATOM 1050 N N . GLU A 1 140 ? 17.048 10.946 -9.955 1.00 97.25 140 GLU A N 1
ATOM 1051 C CA . GLU A 1 140 ? 16.692 11.872 -8.883 1.00 97.25 140 GLU A CA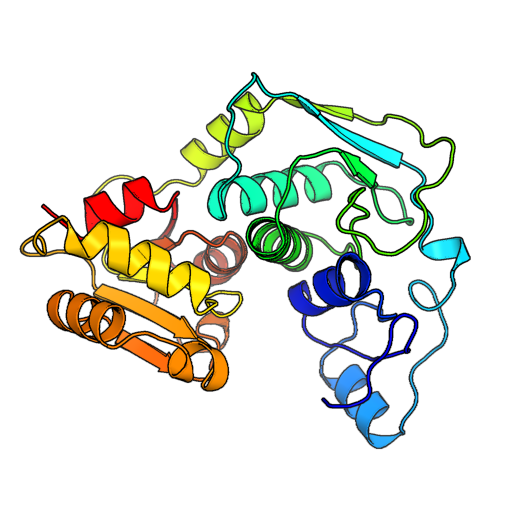 1
ATOM 1052 C C . GLU A 1 140 ? 16.987 11.312 -7.487 1.00 97.25 140 GLU A C 1
ATOM 1054 O O . GLU A 1 140 ? 16.902 10.103 -7.239 1.00 97.25 140 GLU A O 1
ATOM 1059 N N . VAL A 1 141 ? 17.301 12.214 -6.558 1.00 98.12 141 VAL A N 1
ATOM 1060 C CA . VAL A 1 141 ? 17.333 11.943 -5.119 1.00 98.12 141 VAL A CA 1
ATOM 1061 C C . VAL A 1 141 ? 16.097 12.581 -4.491 1.00 98.12 141 VAL A C 1
ATOM 1063 O O . VAL A 1 141 ? 15.832 13.757 -4.711 1.00 98.12 141 VAL A O 1
ATOM 1066 N N . ILE A 1 142 ? 15.343 11.794 -3.732 1.00 98.31 142 ILE A N 1
ATOM 1067 C CA . ILE A 1 142 ? 14.169 12.222 -2.974 1.00 98.31 142 ILE A CA 1
ATOM 1068 C C . ILE A 1 142 ? 14.637 12.447 -1.535 1.00 98.31 142 ILE A C 1
ATOM 1070 O O . ILE A 1 142 ? 15.058 11.489 -0.883 1.00 98.31 142 ILE A O 1
ATOM 1074 N N . ASP A 1 143 ? 14.584 13.682 -1.034 1.00 98.25 143 ASP A N 1
ATOM 1075 C CA . ASP A 1 143 ? 14.891 13.962 0.378 1.00 98.25 143 ASP A CA 1
ATOM 1076 C C . ASP A 1 143 ? 13.698 13.505 1.237 1.00 98.25 143 ASP A C 1
ATOM 1078 O O . ASP A 1 143 ? 12.542 13.809 0.927 1.00 98.25 143 ASP A O 1
ATOM 1082 N N . TYR A 1 144 ? 13.950 12.777 2.329 1.00 98.19 144 TYR A N 1
ATOM 1083 C CA . TYR A 1 144 ? 12.907 12.342 3.267 1.00 98.19 144 TYR A CA 1
ATOM 1084 C C . TYR A 1 144 ? 12.009 13.492 3.758 1.00 98.19 144 TYR A C 1
ATOM 1086 O O . TYR A 1 144 ? 10.825 13.284 4.015 1.00 98.19 144 TYR A O 1
ATOM 1094 N N . ARG A 1 145 ? 12.524 14.725 3.839 1.00 98.56 145 ARG A N 1
ATOM 1095 C CA . ARG A 1 145 ? 11.740 15.914 4.206 1.00 98.56 145 ARG A CA 1
ATOM 1096 C C . ARG A 1 145 ? 10.628 16.214 3.213 1.00 98.56 145 ARG A C 1
ATOM 1098 O O . ARG A 1 145 ? 9.617 16.797 3.594 1.00 98.56 145 ARG A O 1
ATOM 1105 N N . GLU A 1 146 ? 10.791 15.835 1.949 1.00 98.44 146 GLU A N 1
ATOM 1106 C CA . GLU A 1 146 ? 9.726 15.950 0.956 1.00 98.44 146 GLU A CA 1
ATOM 1107 C C . GLU A 1 146 ? 8.588 14.973 1.247 1.00 98.44 146 GLU A C 1
ATOM 1109 O O . GLU A 1 146 ? 7.424 15.344 1.107 1.00 98.44 146 GLU A O 1
ATOM 1114 N N . VAL A 1 147 ? 8.922 13.759 1.698 1.00 98.56 147 VAL A N 1
ATOM 1115 C CA . VAL A 1 147 ? 7.945 12.754 2.138 1.00 98.56 147 VAL A CA 1
ATOM 1116 C C . VAL A 1 147 ? 7.193 13.262 3.367 1.00 98.56 147 VAL A C 1
ATOM 1118 O O . VAL A 1 147 ? 5.966 13.235 3.372 1.00 98.56 147 VAL A O 1
ATOM 1121 N N . GLU A 1 148 ? 7.898 13.791 4.373 1.00 98.31 148 GLU A N 1
ATOM 1122 C CA . GLU A 1 148 ? 7.264 14.333 5.586 1.00 98.31 148 GLU A CA 1
ATOM 1123 C C . GLU A 1 148 ? 6.358 15.529 5.280 1.00 98.31 148 GLU A C 1
ATOM 1125 O O . GLU A 1 148 ? 5.203 15.543 5.700 1.00 98.31 148 GLU A O 1
ATOM 1130 N N . ARG A 1 149 ? 6.842 16.502 4.493 1.00 98.56 149 ARG A N 1
ATOM 1131 C CA . ARG A 1 149 ? 6.042 17.670 4.093 1.00 98.56 149 ARG A CA 1
ATOM 1132 C C . ARG A 1 149 ? 4.783 17.235 3.354 1.00 98.56 149 ARG A C 1
AT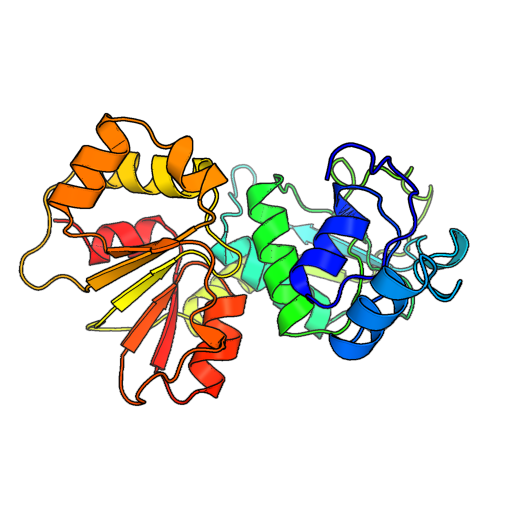OM 1134 O O . ARG A 1 149 ? 3.695 17.730 3.631 1.00 98.56 149 ARG A O 1
ATOM 1141 N N . ARG A 1 150 ? 4.919 16.288 2.423 1.00 98.38 150 ARG A N 1
ATOM 1142 C CA . ARG A 1 150 ? 3.780 15.781 1.663 1.00 98.38 150 ARG A CA 1
ATOM 1143 C C . ARG A 1 150 ? 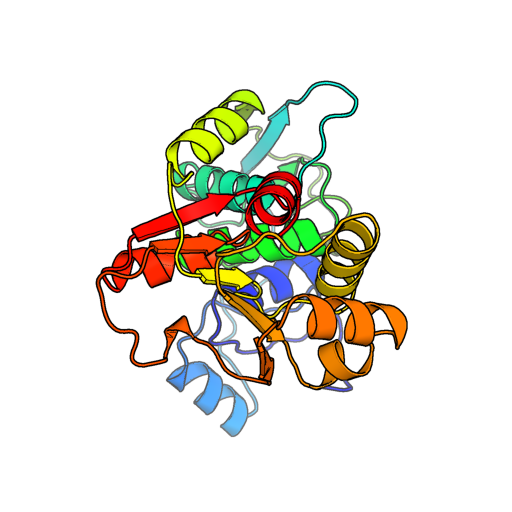2.803 15.013 2.554 1.00 98.38 150 ARG A C 1
ATOM 1145 O O . ARG A 1 150 ? 1.602 15.152 2.373 1.00 98.38 150 ARG A O 1
ATOM 1152 N N . LEU A 1 151 ? 3.279 14.240 3.527 1.00 98.12 151 LEU A N 1
ATOM 1153 C CA . LEU A 1 151 ? 2.411 13.566 4.493 1.00 98.12 151 LEU A CA 1
ATOM 1154 C C . LEU A 1 151 ? 1.633 14.573 5.356 1.00 98.12 151 LEU A C 1
ATOM 1156 O O . LEU A 1 151 ? 0.433 14.403 5.552 1.00 98.12 151 LEU A O 1
ATOM 1160 N N . GLU A 1 152 ? 2.282 15.649 5.805 1.00 97.62 152 GLU A N 1
ATOM 1161 C CA . GLU A 1 152 ? 1.638 16.734 6.555 1.00 97.62 152 GLU A CA 1
ATOM 1162 C C . GLU A 1 152 ? 0.542 17.428 5.729 1.00 97.62 152 GLU A C 1
ATOM 1164 O O . GLU A 1 152 ? -0.576 17.598 6.218 1.00 97.62 152 GLU A O 1
ATOM 1169 N N . GLU A 1 153 ? 0.806 17.736 4.454 1.00 98.06 153 GLU A N 1
ATOM 1170 C CA . GLU A 1 153 ? -0.189 18.292 3.519 1.00 98.06 153 GLU A CA 1
ATOM 1171 C C . GLU A 1 153 ? -1.415 17.385 3.326 1.00 98.06 153 GLU A C 1
ATOM 1173 O O . GLU A 1 153 ? -2.517 17.871 3.062 1.00 98.06 153 GLU A O 1
ATOM 1178 N N . LEU A 1 154 ? -1.219 16.067 3.406 1.00 97.69 154 LEU A N 1
ATOM 1179 C CA . LEU A 1 154 ? -2.265 15.063 3.216 1.00 97.69 154 LEU A CA 1
ATOM 1180 C C . LEU A 1 154 ? -2.999 14.712 4.516 1.00 97.69 154 LEU A C 1
ATOM 1182 O O . LEU A 1 154 ? -3.974 13.961 4.462 1.00 97.69 154 LEU A O 1
ATOM 1186 N N . SER A 1 155 ? -2.555 15.219 5.666 1.00 96.25 155 SER A N 1
ATOM 1187 C CA . SER A 1 155 ? -3.188 14.972 6.963 1.00 96.25 155 SER A CA 1
ATOM 1188 C C . SER A 1 155 ? -4.536 15.697 7.093 1.00 96.25 155 SER A C 1
ATOM 1190 O O . SER A 1 155 ? -4.831 16.650 6.367 1.00 96.25 155 SER A O 1
ATOM 1192 N N . LEU A 1 156 ? -5.392 15.245 8.020 1.00 95.56 156 LEU A N 1
ATOM 1193 C CA . LEU A 1 156 ? -6.709 15.855 8.237 1.00 95.56 156 LEU A CA 1
ATOM 1194 C C . LEU A 1 156 ? -6.815 16.467 9.642 1.00 95.56 156 LEU A C 1
ATOM 1196 O O . LEU A 1 156 ? -6.985 15.735 10.620 1.00 95.56 156 LEU A O 1
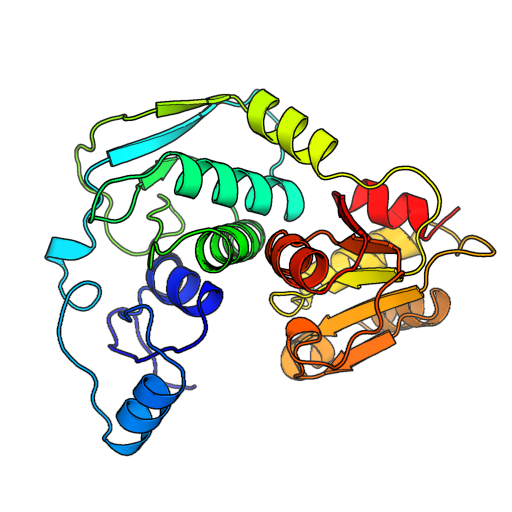ATOM 1200 N N . PRO A 1 157 ? -6.778 17.804 9.783 1.00 92.69 157 PRO A N 1
ATOM 1201 C CA . PRO A 1 157 ? -6.885 18.434 11.092 1.00 92.69 157 PRO A CA 1
ATOM 1202 C C . PRO A 1 157 ? -8.295 18.308 11.691 1.00 92.69 157 PRO A C 1
ATOM 1204 O O . PRO A 1 157 ? -9.308 18.308 10.986 1.00 92.69 157 PRO A O 1
ATOM 1207 N N . GLY A 1 158 ? -8.352 18.282 13.025 1.00 91.62 158 GLY A N 1
ATOM 1208 C CA . GLY A 1 158 ? -9.594 18.295 13.802 1.00 91.62 158 GLY A CA 1
ATOM 1209 C C . GLY A 1 158 ? -10.274 16.930 13.940 1.00 91.62 158 GLY A C 1
ATOM 1210 O O . GLY A 1 158 ? -9.632 15.879 13.848 1.00 91.62 158 GLY A O 1
ATOM 1211 N N . ASP A 1 159 ? -11.582 16.972 14.210 1.00 92.44 159 ASP A N 1
ATOM 1212 C CA . ASP A 1 159 ? -12.397 15.781 14.462 1.00 92.44 159 ASP A CA 1
ATOM 1213 C C . ASP A 1 159 ? -12.581 14.926 13.208 1.00 92.44 159 ASP A C 1
ATOM 1215 O O . ASP A 1 159 ? -12.743 15.446 12.101 1.00 92.44 159 ASP A O 1
ATOM 1219 N N . VAL A 1 160 ? -12.603 13.609 13.416 1.00 96.50 160 VAL A N 1
ATOM 1220 C CA . VAL A 1 160 ? -12.693 12.565 12.390 1.00 96.50 160 VAL A CA 1
ATOM 1221 C C . VAL A 1 160 ? -13.847 11.637 12.743 1.00 96.50 160 VAL A C 1
ATOM 1223 O O . VAL A 1 160 ? -14.024 11.294 13.910 1.00 96.50 160 VAL A O 1
ATOM 1226 N N . ASP A 1 161 ? -14.605 11.205 11.738 1.00 96.69 161 ASP A N 1
ATOM 1227 C CA . ASP A 1 161 ? -15.759 10.323 11.930 1.00 96.69 161 ASP A CA 1
ATOM 1228 C C . ASP A 1 161 ? -15.346 8.844 11.883 1.00 96.69 161 ASP A C 1
ATOM 1230 O O . ASP A 1 161 ? -15.842 8.011 12.649 1.00 96.69 161 ASP A O 1
ATOM 1234 N N . VAL A 1 162 ? -14.419 8.506 10.977 1.00 96.81 162 VAL A N 1
ATOM 1235 C CA . VAL A 1 162 ? -13.998 7.125 10.703 1.00 96.81 162 VAL A CA 1
ATOM 1236 C C . VAL A 1 162 ? -12.481 7.037 10.541 1.00 96.81 162 VAL A C 1
ATOM 1238 O O . VAL A 1 162 ? -11.883 7.774 9.765 1.00 96.81 162 VAL A O 1
ATOM 1241 N N . VAL A 1 163 ? -11.860 6.078 11.219 1.00 98.00 163 VAL A N 1
ATOM 1242 C CA . VAL A 1 163 ? -10.535 5.565 10.862 1.00 98.00 163 VAL A CA 1
ATOM 1243 C C . VAL A 1 163 ? -10.751 4.347 9.975 1.00 98.00 163 VAL A C 1
ATOM 1245 O O . VAL A 1 163 ? -11.353 3.370 10.418 1.00 98.00 163 VAL A O 1
ATOM 1248 N N . TYR A 1 164 ? -10.285 4.403 8.730 1.00 97.31 164 TYR A N 1
ATOM 1249 C CA . TYR A 1 164 ? -10.396 3.314 7.768 1.00 97.31 164 TYR A CA 1
ATOM 1250 C C . TYR A 1 164 ? -9.026 2.736 7.419 1.00 97.31 164 TYR A C 1
ATOM 1252 O O . TYR A 1 164 ? -8.176 3.441 6.882 1.00 97.31 164 TYR A O 1
ATOM 1260 N N . LEU A 1 165 ? -8.842 1.437 7.651 1.00 97.19 165 LEU A N 1
ATOM 1261 C CA . LEU A 1 165 ? -7.620 0.706 7.314 1.00 97.19 165 LEU A CA 1
ATOM 1262 C C . LEU A 1 165 ? -7.925 -0.455 6.364 1.00 97.19 165 LEU A C 1
ATOM 1264 O O . LEU A 1 165 ? -8.968 -1.108 6.461 1.00 97.19 165 LEU A O 1
ATOM 1268 N N . GLY A 1 166 ? -6.981 -0.748 5.471 1.00 95.19 166 GLY A N 1
ATOM 1269 C CA . GLY A 1 166 ? -7.045 -1.918 4.598 1.00 95.19 166 GLY A CA 1
ATOM 1270 C C . GLY A 1 166 ? -7.481 -1.642 3.155 1.00 95.19 166 GLY A C 1
ATOM 1271 O O . GLY A 1 166 ? -8.342 -2.353 2.630 1.00 95.19 166 GLY A O 1
ATOM 1272 N N . CYS A 1 167 ? -6.859 -0.672 2.478 1.00 95.00 167 CYS A N 1
ATOM 1273 C CA . CYS A 1 167 ? -7.019 -0.468 1.034 1.00 95.00 167 CYS A CA 1
ATOM 1274 C C . CYS A 1 167 ? -5.667 -0.321 0.303 1.00 95.00 167 CYS A C 1
ATOM 1276 O O . CYS A 1 167 ? -5.431 0.730 -0.276 1.00 95.00 167 CYS A O 1
ATOM 1278 N N . PRO A 1 168 ? -4.804 -1.351 0.242 1.00 94.69 168 PRO A N 1
ATOM 1279 C CA . PRO A 1 168 ? -5.167 -2.757 0.053 1.00 94.69 168 PRO A CA 1
ATOM 1280 C C . PRO A 1 168 ? -5.526 -3.458 1.357 1.00 94.69 168 PRO A C 1
ATOM 1282 O O . PRO A 1 168 ? -5.132 -2.997 2.419 1.00 94.69 168 PRO A O 1
ATOM 1285 N N . HIS A 1 169 ? -6.273 -4.567 1.282 1.00 95.62 169 HIS A N 1
ATOM 1286 C CA . HIS A 1 169 ? -6.737 -5.293 2.473 1.00 95.62 169 HIS A CA 1
ATOM 1287 C C . HIS A 1 169 ? -5.633 -5.468 3.513 1.00 95.62 169 HIS A C 1
ATOM 1289 O O . HIS A 1 169 ? -4.514 -5.875 3.188 1.00 95.62 169 HIS A O 1
ATOM 1295 N N . ALA A 1 170 ? -5.983 -5.159 4.760 1.00 96.62 170 ALA A N 1
ATOM 1296 C CA . ALA A 1 170 ? -5.049 -5.192 5.865 1.00 96.62 170 ALA A CA 1
ATOM 1297 C C . ALA A 1 170 ? -4.519 -6.619 6.047 1.00 96.62 170 ALA A C 1
ATOM 1299 O O . ALA A 1 170 ? -5.291 -7.587 6.020 1.00 96.62 170 ALA A O 1
ATOM 1300 N N . SER A 1 171 ? -3.204 -6.742 6.218 1.00 96.81 171 SER A N 1
ATOM 1301 C CA . SER A 1 171 ? -2.592 -8.013 6.600 1.00 96.81 171 SER A CA 1
ATOM 1302 C C . SER A 1 171 ? -2.805 -8.276 8.086 1.00 96.81 171 SER A C 1
ATOM 1304 O O . SER A 1 171 ? -3.053 -7.354 8.870 1.00 96.81 171 SER A O 1
ATOM 1306 N N . SER A 1 172 ? -2.669 -9.535 8.503 1.00 97.69 172 SER A N 1
ATOM 1307 C CA . SER A 1 172 ? -2.702 -9.873 9.924 1.00 97.69 172 SER A CA 1
ATOM 1308 C C . SER A 1 172 ? -1.628 -9.103 10.690 1.00 97.69 172 SER A C 1
ATOM 1310 O O . SER A 1 172 ? -1.904 -8.597 11.767 1.00 97.69 172 SER A O 1
ATOM 1312 N N . THR A 1 173 ? -0.442 -8.920 10.105 1.00 96.62 173 THR A N 1
ATOM 1313 C CA . THR A 1 173 ? 0.669 -8.168 10.708 1.00 96.62 173 THR A CA 1
ATOM 1314 C C . THR A 1 173 ? 0.294 -6.717 11.010 1.00 96.62 173 THR A C 1
ATOM 1316 O O . THR A 1 173 ? 0.551 -6.236 12.113 1.00 96.62 173 THR A O 1
ATOM 1319 N N . GLN A 1 174 ? -0.345 -6.017 10.065 1.00 96.81 174 GLN A N 1
ATOM 1320 C CA . GLN A 1 174 ? -0.792 -4.634 10.276 1.00 96.81 174 GLN A CA 1
ATOM 1321 C C . GLN A 1 174 ? -1.831 -4.546 11.400 1.00 96.81 174 GLN A C 1
ATOM 1323 O O . GLN A 1 174 ? -1.745 -3.678 12.270 1.00 96.81 174 GLN A O 1
ATOM 1328 N N . VAL A 1 175 ? -2.796 -5.469 11.406 1.00 98.19 175 VAL A N 1
ATOM 1329 C CA . VAL A 1 175 ? -3.873 -5.490 12.403 1.00 98.19 175 VAL A CA 1
ATOM 1330 C C . VAL A 1 175 ? -3.350 -5.859 13.797 1.00 98.19 175 VAL A C 1
ATOM 1332 O O . VAL A 1 175 ? -3.761 -5.240 14.777 1.00 98.19 175 VAL A O 1
ATOM 1335 N N . GLU A 1 176 ? -2.424 -6.816 13.901 1.00 98.38 176 GLU A N 1
ATOM 1336 C CA . GLU A 1 176 ? -1.738 -7.168 15.154 1.00 98.38 176 GLU A CA 1
ATOM 1337 C C . GLU A 1 176 ? -0.946 -5.979 15.701 1.00 98.38 176 GLU A C 1
ATOM 1339 O O . GLU A 1 176 ? -1.057 -5.666 16.883 1.00 98.38 176 GLU A O 1
ATOM 1344 N N . ARG A 1 177 ? -0.199 -5.262 14.848 1.00 97.62 177 ARG A N 1
ATOM 1345 C CA . ARG A 1 177 ? 0.570 -4.079 15.264 1.00 97.62 177 ARG A CA 1
ATOM 1346 C C . ARG A 1 177 ? -0.339 -2.979 15.809 1.00 97.62 177 ARG A C 1
ATOM 1348 O O . ARG A 1 177 ? -0.062 -2.438 16.876 1.00 97.62 177 ARG A O 1
ATOM 1355 N N . LEU A 1 178 ? -1.444 -2.683 15.122 1.00 98.38 178 LEU A N 1
ATOM 1356 C CA . LEU A 1 178 ? -2.450 -1.746 15.626 1.00 98.38 178 LEU A CA 1
ATOM 1357 C C . LEU A 1 178 ? -2.994 -2.205 16.983 1.00 98.38 178 LEU A C 1
ATOM 1359 O O . LEU A 1 178 ? -3.034 -1.422 17.928 1.00 98.38 178 LEU A O 1
ATOM 1363 N N . ALA A 1 179 ? -3.405 -3.469 17.095 1.00 98.56 179 ALA A N 1
ATOM 1364 C CA . ALA A 1 179 ? -3.966 -3.990 18.332 1.00 98.56 179 ALA A CA 1
ATOM 1365 C C . ALA A 1 179 ? -2.953 -3.971 19.490 1.00 98.56 179 ALA A C 1
ATOM 1367 O O . ALA A 1 179 ? -3.340 -3.679 20.618 1.00 98.56 179 ALA A O 1
ATOM 1368 N N . ALA A 1 180 ? -1.672 -4.220 19.223 1.00 98.50 180 ALA A N 1
ATOM 1369 C CA . ALA A 1 180 ? -0.608 -4.139 20.216 1.00 98.50 180 ALA A CA 1
ATOM 1370 C C . ALA A 1 180 ? -0.372 -2.703 20.713 1.00 98.50 180 ALA A C 1
ATOM 1372 O O . ALA A 1 180 ? -0.111 -2.499 21.894 1.00 98.50 180 ALA A O 1
ATOM 1373 N N . GLU A 1 181 ? -0.484 -1.686 19.854 1.00 98.31 181 GLU A N 1
ATOM 1374 C CA . GLU A 1 181 ? -0.391 -0.289 20.305 1.00 98.31 181 GLU A CA 1
ATOM 1375 C C . GLU A 1 181 ? -1.640 0.159 21.071 1.00 98.31 181 GLU A C 1
ATOM 1377 O O . GLU A 1 181 ? -1.543 0.868 22.076 1.00 98.31 181 GLU A O 1
ATOM 1382 N N . LEU A 1 182 ? -2.816 -0.294 20.637 1.00 98.44 182 LEU A N 1
ATOM 1383 C CA . LEU A 1 182 ? -4.080 -0.004 21.305 1.00 98.44 182 LEU A CA 1
ATOM 1384 C C . LEU A 1 182 ? -4.212 -0.714 22.663 1.00 98.44 182 LEU A C 1
ATOM 1386 O O . LEU A 1 182 ? -4.848 -0.165 23.561 1.00 98.44 182 LEU A O 1
ATOM 1390 N N . SER A 1 183 ? -3.618 -1.900 22.850 1.00 98.00 183 SER A N 1
ATOM 1391 C CA . SER A 1 183 ? -3.706 -2.656 24.112 1.00 98.00 183 SER A CA 1
ATOM 1392 C C . SER A 1 183 ? -2.979 -1.975 25.273 1.00 98.00 183 SER A C 1
ATOM 1394 O O . SER A 1 183 ? -3.318 -2.203 26.433 1.00 98.00 183 SER A O 1
ATOM 1396 N N . LYS A 1 184 ? -2.025 -1.090 24.964 1.00 97.81 184 LYS A N 1
ATOM 1397 C CA . LYS A 1 184 ? -1.282 -0.276 25.936 1.00 97.81 184 LYS A CA 1
ATOM 1398 C C . LYS A 1 184 ? -2.084 0.924 26.455 1.00 97.81 184 LYS A C 1
ATOM 1400 O O . LYS A 1 184 ? -1.589 1.654 27.309 1.00 97.81 184 LYS A O 1
ATOM 1405 N N . ARG A 1 185 ? -3.274 1.178 25.901 1.00 97.19 185 ARG A N 1
ATOM 1406 C CA . ARG A 1 185 ? -4.063 2.400 26.115 1.00 97.19 185 ARG A CA 1
ATOM 1407 C C . ARG A 1 185 ? -5.541 2.088 26.306 1.00 97.19 185 ARG A C 1
ATOM 1409 O O . ARG A 1 185 ? -5.986 0.957 26.106 1.00 97.19 185 ARG A O 1
ATOM 1416 N N . THR A 1 186 ? -6.319 3.104 26.665 1.00 96.62 186 THR A N 1
ATOM 1417 C CA . THR A 1 186 ? -7.770 2.956 26.844 1.00 96.62 186 THR A CA 1
ATOM 1418 C C . THR A 1 186 ? -8.546 3.604 25.698 1.00 96.62 186 THR A C 1
ATOM 1420 O O . THR A 1 186 ? -8.110 4.628 25.174 1.00 96.62 186 THR A O 1
ATOM 1423 N N . PRO A 1 187 ? -9.704 3.056 25.280 1.00 97.19 187 PRO A N 1
ATOM 1424 C CA . PRO A 1 187 ? -10.521 3.697 24.254 1.00 97.19 187 PRO A CA 1
ATOM 1425 C C . PRO A 1 187 ? -10.957 5.104 24.672 1.00 97.19 187 PRO A C 1
ATOM 1427 O O . PRO A 1 187 ? -11.547 5.293 25.736 1.00 97.19 187 PRO A O 1
ATOM 1430 N N . ARG A 1 188 ? -10.723 6.090 23.802 1.00 94.44 188 ARG A N 1
ATOM 1431 C CA . ARG A 1 188 ? -11.132 7.476 24.045 1.00 94.44 188 ARG A CA 1
ATOM 1432 C C . ARG A 1 188 ? -12.660 7.633 23.905 1.00 94.44 188 ARG A C 1
ATOM 1434 O O . ARG A 1 188 ? -13.230 7.139 22.926 1.00 94.44 188 ARG A O 1
ATOM 1441 N N . PRO A 1 189 ? -13.347 8.352 24.815 1.00 93.44 189 PRO A N 1
ATOM 1442 C CA . PRO A 1 189 ? -14.751 8.719 24.629 1.00 93.44 189 PRO A CA 1
ATOM 1443 C C . PRO A 1 189 ? -14.956 9.562 23.364 1.00 93.44 189 PRO A C 1
ATOM 1445 O O . PRO A 1 189 ? -14.193 10.492 23.109 1.00 93.44 189 PRO A O 1
ATOM 1448 N N . GLY A 1 190 ? -15.979 9.243 22.568 1.00 92.94 190 GLY A N 1
ATOM 1449 C CA . GLY A 1 190 ? -16.274 9.970 21.325 1.00 92.94 190 GLY A CA 1
ATOM 1450 C C . GLY A 1 190 ? -15.255 9.764 20.197 1.00 92.94 190 GLY A C 1
ATOM 1451 O O . GLY A 1 190 ? -15.238 10.544 19.251 1.00 92.94 190 GLY A O 1
ATOM 1452 N N . ARG A 1 191 ? -14.395 8.740 20.287 1.00 96.31 191 ARG A N 1
ATOM 1453 C CA . ARG A 1 191 ? -13.444 8.381 19.222 1.00 96.31 191 ARG A CA 1
ATOM 1454 C C . ARG A 1 191 ? -14.143 8.095 17.878 1.00 96.31 191 ARG A C 1
ATOM 1456 O O . ARG A 1 191 ? -15.287 7.628 17.882 1.00 96.31 191 ARG A O 1
ATOM 1463 N N . PRO A 1 192 ? -13.435 8.247 16.743 1.00 97.50 192 PRO A N 1
ATOM 1464 C CA . PRO A 1 192 ? -13.924 7.785 15.450 1.00 97.50 192 PRO A CA 1
ATOM 1465 C C . PRO A 1 192 ? -14.241 6.284 15.442 1.00 97.50 192 PRO A C 1
ATOM 1467 O O . PRO A 1 192 ? -13.667 5.480 16.192 1.00 97.50 192 PRO A O 1
ATOM 1470 N N . THR A 1 193 ? -15.121 5.894 14.521 1.00 97.56 193 THR A N 1
ATOM 1471 C CA . THR A 1 193 ? -15.367 4.482 14.210 1.00 97.56 193 THR A CA 1
ATOM 1472 C C . THR A 1 193 ? -14.107 3.875 13.606 1.00 97.56 193 THR A C 1
ATOM 1474 O O . THR A 1 193 ? -13.604 4.381 12.608 1.00 97.56 193 THR A O 1
ATOM 1477 N N . LEU A 1 194 ? -13.607 2.779 14.178 1.00 98.31 194 LEU A N 1
ATOM 1478 C CA . LEU A 1 194 ? -12.499 2.021 13.599 1.00 98.31 194 LEU A CA 1
ATOM 1479 C C . LEU A 1 194 ? -13.060 0.975 12.637 1.00 98.31 194 LEU A C 1
ATOM 1481 O O . LEU A 1 194 ? -13.743 0.049 13.066 1.00 98.31 194 LEU A O 1
ATOM 1485 N N . LEU A 1 195 ? -12.770 1.124 11.350 1.00 97.38 195 LEU A N 1
ATOM 1486 C CA . LEU A 1 195 ? -13.201 0.240 10.277 1.00 97.38 195 LEU A CA 1
ATOM 1487 C C . LEU A 1 195 ? -11.977 -0.375 9.601 1.00 97.38 195 LEU A C 1
ATOM 1489 O O . LEU A 1 195 ? -11.102 0.334 9.115 1.00 97.38 195 LEU A O 1
ATOM 1493 N N . ILE A 1 196 ? -11.922 -1.701 9.553 1.00 97.81 196 ILE A N 1
ATOM 1494 C CA . ILE A 1 196 ? -10.800 -2.445 8.984 1.00 97.81 196 ILE A CA 1
ATOM 1495 C C . ILE A 1 196 ? -11.349 -3.392 7.923 1.00 97.81 196 ILE A C 1
ATOM 1497 O O . ILE A 1 196 ? -12.244 -4.188 8.207 1.00 97.81 196 ILE A O 1
ATOM 1501 N N . THR A 1 197 ? -10.812 -3.338 6.706 1.00 97.25 197 THR A N 1
ATOM 1502 C CA . THR A 1 197 ? -11.069 -4.362 5.686 1.00 97.25 197 THR A CA 1
ATOM 1503 C C . THR A 1 197 ? -9.892 -5.312 5.555 1.00 97.25 197 THR A C 1
ATOM 1505 O O . THR A 1 197 ? -8.775 -4.881 5.279 1.00 97.25 197 THR A O 1
ATOM 1508 N N . ALA A 1 198 ? -10.147 -6.609 5.696 1.00 97.00 198 ALA A N 1
ATOM 1509 C CA . ALA A 1 198 ? -9.147 -7.667 5.570 1.00 97.00 198 ALA A CA 1
ATOM 1510 C C . ALA A 1 198 ? -9.712 -8.851 4.772 1.00 97.00 198 ALA A C 1
ATOM 1512 O O . ALA A 1 198 ? -10.928 -8.994 4.620 1.00 97.00 198 ALA A O 1
ATOM 1513 N N . SER A 1 199 ? -8.845 -9.734 4.275 1.00 96.12 199 SER A N 1
ATOM 1514 C CA . SER A 1 199 ? -9.324 -11.011 3.734 1.00 96.12 199 SER A CA 1
ATOM 1515 C C . SER A 1 199 ? -9.725 -11.957 4.868 1.00 96.12 199 SER A C 1
ATOM 1517 O O . SER A 1 199 ? -9.189 -11.877 5.978 1.00 96.12 199 SER A O 1
ATOM 1519 N N . ARG A 1 200 ? -10.604 -12.927 4.592 1.00 96.62 200 ARG A N 1
ATOM 1520 C CA . ARG A 1 200 ? -10.936 -13.973 5.580 1.00 96.62 200 ARG A CA 1
ATOM 1521 C C . ARG A 1 200 ? -9.709 -14.744 6.075 1.00 96.62 200 ARG A C 1
ATOM 1523 O O . ARG A 1 200 ? -9.705 -15.201 7.216 1.00 96.62 200 ARG A O 1
ATOM 1530 N N . HIS A 1 201 ? -8.695 -14.891 5.218 1.00 96.38 201 HIS A N 1
ATOM 1531 C CA . HIS A 1 201 ? -7.458 -15.604 5.524 1.00 96.38 201 HIS A CA 1
ATOM 1532 C C . HIS A 1 201 ? -6.577 -14.805 6.486 1.00 96.38 201 HIS A C 1
ATOM 1534 O O . HIS A 1 201 ? -6.106 -15.361 7.473 1.00 96.38 201 HIS A O 1
ATOM 1540 N N . GLU A 1 202 ? -6.412 -13.505 6.239 1.00 97.25 202 GLU A N 1
ATOM 1541 C CA . GLU A 1 202 ? -5.656 -12.618 7.130 1.00 97.25 202 GLU A CA 1
ATOM 1542 C C . GLU A 1 202 ? -6.370 -12.449 8.472 1.00 97.25 202 GLU A C 1
ATOM 1544 O O . GLU A 1 202 ? -5.748 -12.577 9.522 1.00 97.25 202 GLU A O 1
ATOM 1549 N N . GLU A 1 203 ? -7.696 -12.289 8.469 1.00 96.75 203 GLU A N 1
ATOM 1550 C CA . GLU A 1 203 ? -8.451 -12.256 9.719 1.00 96.75 203 GLU A CA 1
ATOM 1551 C C . GLU A 1 203 ? -8.301 -13.555 10.515 1.00 96.75 203 GLU A C 1
ATOM 1553 O O . GLU A 1 203 ? -8.218 -13.507 11.738 1.00 96.75 203 GLU A O 1
ATOM 1558 N N . ALA A 1 204 ? -8.308 -14.726 9.872 1.00 97.31 204 ALA A N 1
ATOM 1559 C CA . ALA A 1 204 ? -8.213 -16.004 10.580 1.00 97.31 204 ALA A CA 1
ATOM 1560 C C . ALA A 1 204 ? -6.901 -16.146 11.371 1.00 97.31 204 ALA A C 1
ATOM 1562 O O . ALA A 1 204 ? -6.894 -16.819 12.399 1.00 97.31 204 ALA A O 1
ATOM 1563 N N . LYS A 1 205 ? -5.830 -15.467 10.940 1.00 98.19 205 LYS A N 1
ATOM 1564 C CA . LYS A 1 205 ? -4.520 -15.460 11.607 1.00 98.19 205 LYS A CA 1
ATOM 1565 C C . LYS A 1 205 ? -4.464 -14.586 12.861 1.00 98.19 205 LYS A C 1
ATOM 1567 O O . LYS A 1 205 ? -3.504 -14.709 13.612 1.00 98.19 205 LYS A O 1
ATOM 1572 N N . LEU A 1 206 ? -5.460 -13.724 13.090 1.00 98.38 206 LEU A N 1
ATOM 1573 C CA . LEU A 1 206 ? -5.451 -12.813 14.235 1.00 98.38 206 LEU A CA 1
ATOM 1574 C C . LEU A 1 206 ? -5.522 -13.568 15.564 1.00 98.38 206 LEU A C 1
ATOM 1576 O O . LEU A 1 206 ? -6.421 -14.396 15.782 1.00 98.38 206 LEU A O 1
ATOM 1580 N N . SER A 1 207 ? -4.618 -13.198 16.462 1.00 98.50 207 SER A N 1
ATOM 1581 C CA . SER A 1 207 ? -4.484 -13.662 17.830 1.00 98.50 207 SER A CA 1
ATOM 1582 C C . SER A 1 207 ? -5.735 -13.357 18.657 1.00 98.50 207 SER A C 1
ATOM 1584 O O . SER A 1 207 ? -6.518 -12.440 18.379 1.00 98.50 207 SER A O 1
ATOM 1586 N N . ALA A 1 208 ? -5.946 -14.142 19.716 1.00 98.31 208 ALA A N 1
ATOM 1587 C CA . ALA A 1 208 ? -7.050 -13.906 20.644 1.00 98.31 208 ALA A CA 1
ATOM 1588 C C . ALA A 1 208 ? -6.928 -12.538 21.338 1.00 98.31 208 ALA A C 1
ATOM 1590 O O . ALA A 1 208 ? -7.941 -11.876 21.577 1.00 98.31 208 ALA A O 1
ATOM 1591 N N . GLU A 1 209 ? -5.696 -12.103 21.616 1.00 98.38 209 GLU A N 1
ATOM 1592 C CA . GLU A 1 209 ? -5.404 -10.799 22.205 1.00 98.38 209 GLU A CA 1
ATOM 1593 C C . GLU A 1 209 ? -5.783 -9.664 21.253 1.00 98.38 209 GLU A C 1
ATOM 1595 O O . GLU A 1 209 ? -6.570 -8.797 21.639 1.00 98.38 209 GLU A O 1
ATOM 1600 N N . ALA A 1 210 ? -5.346 -9.719 19.990 1.00 98.56 210 ALA A N 1
ATOM 1601 C CA . ALA A 1 210 ? -5.710 -8.710 19.004 1.00 98.56 210 ALA A CA 1
ATOM 1602 C C . ALA A 1 210 ? -7.228 -8.611 18.832 1.00 98.56 210 ALA A C 1
ATOM 1604 O O . ALA A 1 210 ? -7.796 -7.520 18.882 1.00 98.56 210 ALA A O 1
ATOM 1605 N N . ARG A 1 211 ? -7.92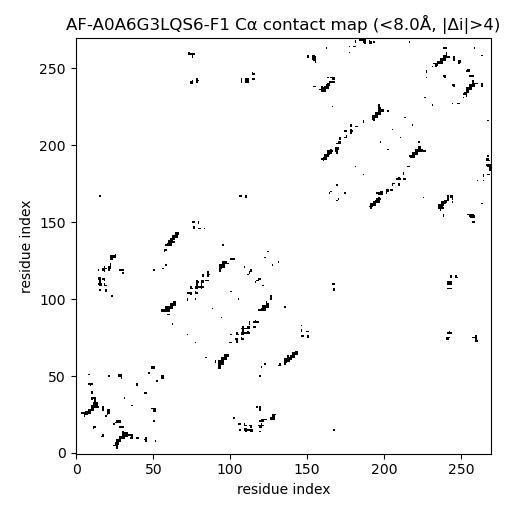4 -9.750 18.731 1.00 98.44 211 ARG A N 1
ATOM 1606 C CA . ARG A 1 211 ? -9.396 -9.782 18.654 1.00 98.44 211 ARG A CA 1
ATOM 1607 C C . ARG A 1 211 ? -10.060 -9.156 19.880 1.00 98.44 211 ARG A C 1
ATOM 1609 O O . ARG A 1 211 ? -11.068 -8.463 19.735 1.00 98.44 211 ARG A O 1
ATOM 1616 N N . ARG A 1 212 ? -9.530 -9.401 21.083 1.00 98.50 212 ARG A N 1
ATOM 1617 C CA . ARG A 1 212 ? -10.045 -8.812 22.328 1.00 98.50 212 ARG A CA 1
ATOM 1618 C C . ARG A 1 212 ? -9.852 -7.299 22.332 1.00 98.50 212 ARG A C 1
ATOM 1620 O O . ARG A 1 212 ? -10.811 -6.588 22.628 1.00 98.50 212 ARG A O 1
ATOM 1627 N N . THR A 1 213 ? -8.667 -6.817 21.966 1.00 98.62 213 THR A N 1
ATOM 1628 C CA . THR A 1 213 ? -8.380 -5.381 21.885 1.00 98.62 213 THR A CA 1
ATOM 1629 C C . THR A 1 213 ? -9.262 -4.703 20.843 1.00 98.62 213 THR A C 1
ATOM 1631 O O . THR A 1 213 ? -9.941 -3.732 21.156 1.00 98.62 213 THR A O 1
ATOM 1634 N N . LEU A 1 214 ? -9.364 -5.247 19.631 1.00 98.25 214 LEU A N 1
ATOM 1635 C CA . LEU A 1 214 ? -10.231 -4.692 18.589 1.00 98.25 214 LEU A CA 1
ATOM 1636 C C . LEU A 1 214 ? -11.701 -4.630 19.029 1.00 98.25 214 LEU A C 1
ATOM 1638 O O . LEU A 1 214 ? -12.372 -3.633 18.774 1.00 98.25 214 LEU A O 1
ATOM 1642 N N . ARG A 1 215 ? -12.195 -5.647 19.750 1.00 98.00 215 ARG A N 1
ATOM 1643 C CA . ARG A 1 215 ? -13.550 -5.631 20.326 1.00 98.00 215 ARG A CA 1
ATOM 1644 C C . ARG A 1 215 ? -13.716 -4.537 21.382 1.00 98.00 215 ARG A C 1
ATOM 1646 O O . ARG A 1 215 ? -14.743 -3.866 21.382 1.00 98.00 215 ARG A O 1
ATOM 1653 N N . LEU A 1 216 ? -12.724 -4.336 22.252 1.00 97.94 216 LEU A N 1
ATOM 1654 C CA . LEU A 1 216 ? -12.720 -3.253 23.243 1.00 97.94 216 LEU A CA 1
ATOM 1655 C C . 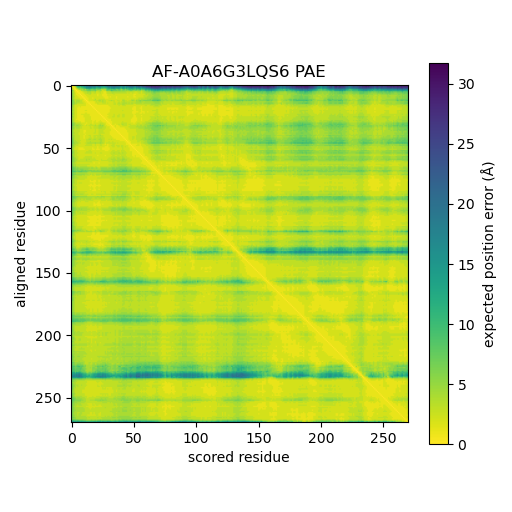LEU A 1 216 ? -12.784 -1.872 22.567 1.00 97.94 216 LEU A C 1
ATOM 1657 O O . LEU A 1 216 ? -13.519 -0.991 23.006 1.00 97.94 216 LEU A O 1
ATOM 1661 N N . TYR A 1 217 ? -12.081 -1.716 21.446 1.00 98.25 217 TYR A N 1
ATOM 1662 C CA . TYR A 1 217 ? -12.131 -0.534 20.585 1.00 98.25 217 TYR A CA 1
ATOM 1663 C C . TYR A 1 217 ? -13.291 -0.566 19.581 1.00 98.25 217 TYR A C 1
ATOM 1665 O O . TYR A 1 217 ? -13.283 0.201 18.620 1.00 98.25 217 TYR A O 1
ATOM 1673 N N . GLY A 1 218 ? -14.307 -1.417 19.778 1.00 97.50 218 GLY A N 1
ATOM 1674 C CA . GLY A 1 218 ? -15.503 -1.494 18.930 1.00 97.50 218 GLY A CA 1
ATOM 1675 C C . GLY A 1 218 ? -15.200 -1.498 17.429 1.00 97.50 218 GLY A C 1
ATOM 1676 O O . GLY A 1 218 ? -15.903 -0.832 16.672 1.00 97.50 218 GLY A O 1
ATOM 1677 N N . ALA A 1 219 ? -14.109 -2.149 17.022 1.00 97.94 219 ALA A N 1
ATOM 1678 C CA . ALA A 1 219 ? -13.654 -2.157 15.643 1.00 97.94 219 ALA A CA 1
ATOM 1679 C C . ALA A 1 219 ? -14.622 -2.960 14.768 1.00 97.94 219 ALA A C 1
ATOM 1681 O O . ALA A 1 219 ? -15.026 -4.073 15.116 1.00 97.94 219 ALA A O 1
ATOM 1682 N N . LEU A 1 220 ? -14.954 -2.410 13.607 1.00 97.19 220 LEU A N 1
ATOM 1683 C CA . LEU A 1 220 ? -15.721 -3.078 12.569 1.00 97.19 220 LEU A CA 1
ATOM 1684 C C . LEU A 1 220 ? -14.743 -3.746 11.606 1.00 97.19 220 LEU A C 1
ATOM 1686 O O . LEU A 1 220 ? -14.063 -3.070 10.838 1.00 97.19 220 LEU A O 1
ATOM 1690 N N . LEU A 1 221 ? -14.667 -5.074 11.652 1.00 95.94 221 LEU A N 1
ATOM 1691 C CA . LEU A 1 221 ? -13.851 -5.855 10.728 1.00 95.94 221 LEU A CA 1
ATOM 1692 C C . LEU A 1 221 ? -14.733 -6.392 9.598 1.00 95.94 221 LEU A C 1
ATOM 1694 O O . LEU A 1 221 ? -15.681 -7.139 9.844 1.00 95.94 221 LEU A O 1
ATOM 1698 N N . VAL A 1 222 ? -14.432 -5.999 8.363 1.00 95.12 222 VAL A N 1
ATOM 1699 C CA . VAL A 1 222 ? -15.214 -6.358 7.176 1.00 95.12 222 VAL A CA 1
ATOM 1700 C C . VAL A 1 222 ? -14.365 -7.210 6.236 1.00 95.12 222 VAL A C 1
ATOM 1702 O O . VAL A 1 222 ? -13.247 -6.845 5.872 1.00 95.12 222 VAL A O 1
ATOM 1705 N N . ARG A 1 223 ? -14.907 -8.363 5.837 1.00 94.38 223 ARG A N 1
ATOM 1706 C CA . ARG A 1 223 ? -14.188 -9.385 5.069 1.00 94.38 223 ARG A CA 1
ATOM 1707 C C . ARG A 1 223 ? -14.396 -9.251 3.568 1.00 94.38 223 ARG A C 1
ATOM 1709 O O . ARG A 1 223 ? -15.515 -9.006 3.127 1.00 94.38 223 ARG A O 1
ATOM 1716 N N . ASP A 1 224 ? -13.334 -9.504 2.804 1.00 92.88 224 ASP A N 1
ATOM 1717 C CA . ASP A 1 224 ? -13.356 -9.799 1.359 1.00 92.88 224 ASP A CA 1
ATOM 1718 C C . ASP A 1 224 ? -14.133 -8.785 0.491 1.00 92.88 224 ASP A C 1
ATOM 1720 O O . ASP A 1 224 ? -14.666 -9.131 -0.562 1.00 92.88 224 ASP A O 1
ATOM 1724 N N . THR A 1 225 ? -14.197 -7.521 0.914 1.00 90.25 225 THR A N 1
ATOM 1725 C CA . THR A 1 225 ? -14.896 -6.454 0.184 1.00 90.25 225 THR A CA 1
ATOM 1726 C C . THR A 1 225 ? -14.077 -5.175 0.139 1.00 90.25 225 THR A C 1
ATOM 1728 O O . THR A 1 225 ? -13.279 -4.896 1.034 1.00 90.25 225 THR A O 1
ATOM 1731 N N . CYS A 1 226 ? -14.266 -4.385 -0.913 1.00 87.69 226 CYS A N 1
ATOM 1732 C CA . CYS A 1 226 ? -13.591 -3.110 -1.092 1.00 87.69 226 CYS A CA 1
ATOM 1733 C C . CYS A 1 226 ? -14.575 -1.961 -0.834 1.00 87.69 226 CYS A C 1
ATOM 1735 O O . CYS A 1 226 ? -15.572 -1.805 -1.543 1.00 87.69 226 CYS A O 1
ATOM 1737 N N . LEU A 1 227 ? -14.286 -1.108 0.151 1.00 84.56 227 LEU A N 1
ATOM 1738 C CA . LEU A 1 227 ? -15.152 0.041 0.445 1.00 84.56 227 LEU A CA 1
ATOM 1739 C C . LEU A 1 227 ? -15.130 1.091 -0.662 1.00 84.56 227 LEU A C 1
ATOM 1741 O O . LEU A 1 227 ? -16.113 1.803 -0.852 1.00 84.56 227 LEU A O 1
ATOM 1745 N N . VAL A 1 228 ? -14.058 1.139 -1.456 1.00 83.12 228 VAL A N 1
ATOM 1746 C CA . VAL A 1 228 ? -13.985 2.029 -2.618 1.00 83.12 228 VAL A CA 1
ATOM 1747 C C . VAL A 1 228 ? -15.086 1.714 -3.627 1.00 83.12 228 VAL A C 1
ATOM 1749 O O . VAL A 1 228 ? -15.592 2.640 -4.241 1.00 83.12 228 VAL A O 1
ATOM 1752 N N . VAL A 1 229 ? -15.537 0.467 -3.788 1.00 84.62 229 VAL A N 1
ATOM 1753 C CA . VAL A 1 229 ? -16.656 0.161 -4.707 1.00 84.62 229 VAL A CA 1
ATOM 1754 C C . VAL A 1 229 ? -18.029 0.234 -4.036 1.00 84.62 229 VAL A C 1
ATOM 1756 O O . VAL A 1 229 ? -19.048 0.103 -4.706 1.00 84.62 229 VAL A O 1
ATOM 1759 N N . SER A 1 230 ? -18.076 0.491 -2.728 1.00 83.06 230 SER A N 1
ATOM 1760 C CA . SER A 1 230 ? -19.329 0.617 -1.985 1.00 83.06 230 SER A CA 1
ATOM 1761 C C . SER A 1 230 ? -19.982 1.993 -2.210 1.00 83.06 230 SER A C 1
ATOM 1763 O O . SER A 1 230 ? -19.286 2.971 -2.524 1.00 83.06 230 SER A O 1
ATOM 1765 N N . PRO A 1 231 ? -21.317 2.104 -2.059 1.00 78.94 231 PRO A N 1
ATOM 1766 C CA . PRO A 1 231 ? -22.003 3.389 -2.046 1.00 78.94 231 PRO A CA 1
ATOM 1767 C C . PRO A 1 231 ? -21.660 4.126 -0.747 1.00 78.94 231 PRO A C 1
ATOM 1769 O O . PRO A 1 231 ? -22.244 3.874 0.305 1.00 78.94 231 PRO A O 1
ATOM 1772 N N . VAL A 1 232 ? -20.678 5.023 -0.808 1.00 77.94 232 VAL A N 1
ATOM 1773 C CA . VAL A 1 232 ? -20.277 5.848 0.335 1.00 77.94 232 VAL A CA 1
ATOM 1774 C C . VAL A 1 232 ? -21.017 7.181 0.268 1.00 77.94 232 VAL A C 1
ATOM 1776 O O . VAL A 1 232 ? -21.036 7.830 -0.778 1.00 77.94 232 VAL A O 1
ATOM 1779 N N . ARG A 1 233 ? -21.652 7.585 1.373 1.00 73.00 233 ARG A N 1
ATOM 1780 C CA . ARG A 1 233 ? -22.274 8.911 1.491 1.00 73.00 233 ARG A CA 1
ATOM 1781 C C . ARG A 1 233 ? -21.178 9.969 1.653 1.00 73.00 233 ARG A C 1
ATOM 1783 O O . ARG A 1 233 ? -20.238 9.763 2.417 1.00 73.00 233 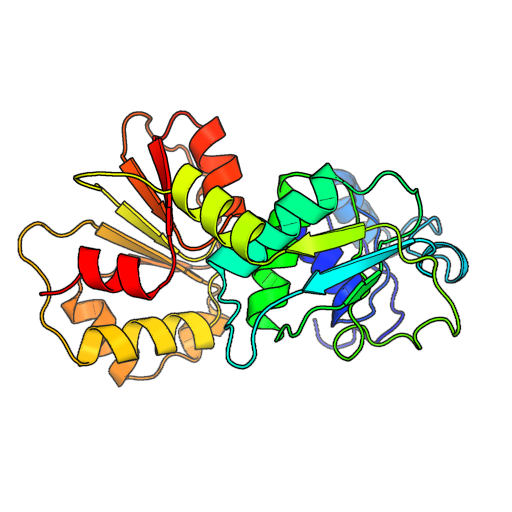ARG A O 1
ATOM 1790 N N . GLY A 1 234 ? -21.304 11.089 0.943 1.00 79.50 234 GLY A N 1
ATOM 1791 C CA . GLY A 1 234 ? -20.396 12.228 1.096 1.00 79.50 234 GLY A CA 1
ATOM 1792 C C . GLY A 1 234 ? -20.494 12.875 2.483 1.00 79.50 234 GLY A C 1
ATOM 1793 O O . GLY A 1 234 ? -21.419 12.602 3.247 1.00 79.50 234 GLY A O 1
ATOM 1794 N N . GLY A 1 235 ? -19.537 13.749 2.796 1.00 83.31 235 GLY A N 1
ATOM 1795 C CA . GLY A 1 235 ? -19.545 14.557 4.024 1.00 83.31 235 GLY A CA 1
ATOM 1796 C C . GLY A 1 235 ? -18.860 13.932 5.243 1.00 83.31 235 GLY A C 1
ATOM 1797 O O . GLY A 1 235 ? -18.598 14.658 6.198 1.00 83.31 235 GLY A O 1
ATOM 1798 N N . LEU A 1 236 ? -18.506 12.643 5.196 1.00 92.75 236 LEU A N 1
ATOM 1799 C CA . LEU A 1 236 ? -17.694 12.004 6.235 1.00 92.75 236 LEU A CA 1
ATOM 1800 C C . LEU A 1 236 ? -16.229 12.457 6.164 1.00 92.75 236 LEU A C 1
ATOM 1802 O O . LEU A 1 236 ? -15.656 12.604 5.076 1.00 92.75 236 LEU A O 1
ATOM 1806 N N . LYS A 1 237 ? -15.629 12.625 7.341 1.00 96.81 237 LYS A N 1
ATOM 1807 C CA . LYS A 1 237 ? -14.200 12.832 7.562 1.00 96.81 237 LYS A CA 1
ATOM 1808 C C . 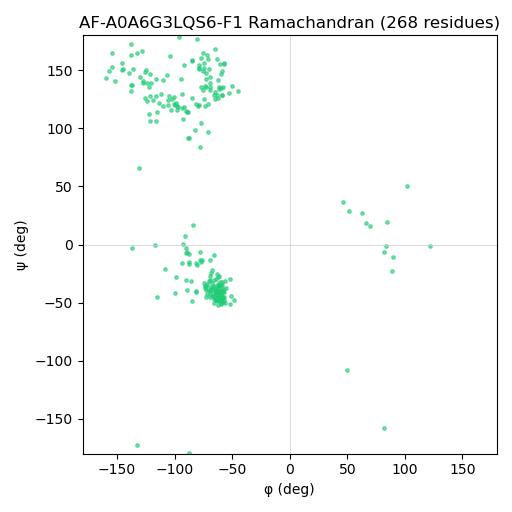LYS A 1 237 ? -13.542 11.501 7.913 1.00 96.81 237 LYS A C 1
ATOM 1810 O O . LYS A 1 237 ? -13.887 10.882 8.920 1.00 96.81 237 LYS A O 1
ATOM 1815 N N . VAL A 1 238 ? -12.602 11.063 7.086 1.00 97.06 238 VAL A N 1
ATOM 1816 C CA . VAL A 1 238 ? -11.943 9.760 7.202 1.00 97.06 238 VAL A CA 1
ATOM 1817 C C . VAL A 1 238 ? -10.447 9.948 7.382 1.00 97.06 238 VAL A C 1
ATOM 1819 O O . VAL A 1 238 ? -9.851 10.771 6.701 1.00 97.06 238 VAL A O 1
ATOM 1822 N N . VAL A 1 239 ? -9.825 9.163 8.250 1.00 98.19 239 VAL A N 1
ATOM 1823 C CA . VAL A 1 239 ? -8.363 9.029 8.308 1.00 98.19 239 VAL A CA 1
ATOM 1824 C C . VAL A 1 239 ? -7.971 7.602 7.957 1.00 98.19 239 VAL A C 1
ATOM 1826 O O . VAL A 1 239 ? -8.676 6.658 8.306 1.00 98.19 239 VAL A O 1
ATOM 1829 N N . THR A 1 240 ? -6.866 7.443 7.240 1.00 97.94 240 THR A N 1
ATOM 1830 C CA . THR A 1 240 ? -6.327 6.153 6.805 1.00 97.94 240 THR A CA 1
ATOM 1831 C C . THR A 1 240 ? -4.802 6.193 6.798 1.00 97.94 240 THR A C 1
ATOM 1833 O O . THR A 1 240 ? -4.228 7.268 6.673 1.00 97.94 240 THR A O 1
ATOM 1836 N N . ASP A 1 241 ? -4.148 5.040 6.898 1.00 97.25 241 ASP A N 1
ATOM 1837 C CA . ASP A 1 241 ? -2.706 4.876 6.665 1.00 97.25 241 ASP A CA 1
ATOM 1838 C C . ASP A 1 241 ? -2.383 4.475 5.217 1.00 97.25 241 ASP A C 1
ATOM 1840 O O . ASP A 1 241 ? -1.221 4.295 4.859 1.00 97.25 241 ASP A O 1
ATOM 1844 N N . SER A 1 242 ? -3.406 4.345 4.368 1.00 97.12 242 SER A N 1
ATOM 1845 C CA . SER A 1 242 ? -3.252 3.892 2.995 1.00 97.12 242 SER A CA 1
ATOM 1846 C C . SER A 1 242 ? -3.494 5.010 1.988 1.00 97.12 242 SER A C 1
ATOM 1848 O O . SER A 1 242 ? -4.604 5.539 1.849 1.00 97.12 242 SER A O 1
ATOM 1850 N N . TYR A 1 243 ? -2.468 5.321 1.192 1.00 97.69 243 TYR A N 1
ATOM 1851 C CA . TYR A 1 243 ? -2.567 6.339 0.143 1.00 97.69 243 TYR A CA 1
ATOM 1852 C C . TYR A 1 243 ? -3.668 6.007 -0.873 1.00 97.69 243 TYR A C 1
ATOM 1854 O O . TYR A 1 243 ? -4.359 6.890 -1.376 1.00 97.69 243 TYR A O 1
ATOM 1862 N N . LYS A 1 244 ? -3.888 4.725 -1.174 1.00 96.56 244 LYS A N 1
ATOM 1863 C CA . LYS A 1 244 ? -4.924 4.309 -2.123 1.00 96.56 244 LYS A CA 1
ATOM 1864 C C . LYS A 1 244 ? -6.336 4.533 -1.567 1.00 96.56 244 LYS A C 1
ATOM 1866 O O . LYS A 1 244 ? -7.197 5.008 -2.314 1.00 96.56 244 LYS A O 1
ATOM 1871 N N . ALA A 1 245 ? -6.573 4.284 -0.274 1.00 96.38 245 ALA A N 1
ATOM 1872 C CA . ALA A 1 245 ? -7.815 4.713 0.380 1.00 96.38 245 ALA A CA 1
ATOM 1873 C C . ALA A 1 245 ? -7.981 6.234 0.287 1.00 96.38 245 ALA A C 1
ATOM 1875 O O . ALA A 1 245 ? -9.029 6.695 -0.169 1.00 96.38 245 ALA A O 1
ATOM 1876 N N . TYR A 1 246 ? -6.943 6.997 0.647 1.00 97.31 246 TYR A N 1
ATOM 1877 C CA . TYR A 1 246 ? -6.939 8.456 0.532 1.00 97.31 246 TYR A CA 1
ATOM 1878 C C . TYR A 1 246 ? -7.329 8.911 -0.884 1.00 97.31 246 TYR A C 1
ATOM 1880 O O . TYR A 1 246 ? -8.271 9.689 -1.059 1.00 97.31 246 TYR A O 1
ATOM 1888 N N . PHE A 1 247 ? -6.675 8.362 -1.907 1.00 96.62 247 PHE A N 1
ATOM 1889 C CA . PHE A 1 247 ? -6.838 8.751 -3.304 1.00 96.62 247 PHE A CA 1
ATOM 1890 C C . PHE A 1 247 ? -8.263 8.531 -3.822 1.00 96.62 247 PHE A C 1
ATOM 1892 O O . PHE A 1 247 ? -8.838 9.421 -4.464 1.00 96.62 247 PHE A O 1
ATOM 1899 N N . TYR A 1 248 ? -8.834 7.349 -3.571 1.00 95.06 248 TYR A N 1
ATOM 1900 C CA . TYR A 1 248 ? -10.146 6.984 -4.102 1.00 95.06 248 TYR A CA 1
ATOM 1901 C C . TYR A 1 248 ? -11.303 7.545 -3.278 1.00 95.06 248 TYR A C 1
ATOM 1903 O O . TYR A 1 248 ? -12.292 7.990 -3.860 1.00 95.06 248 TYR A O 1
ATOM 1911 N N . LEU A 1 249 ? -11.202 7.548 -1.946 1.00 94.81 249 LEU A N 1
ATOM 1912 C CA . LEU A 1 249 ? -12.269 8.075 -1.095 1.00 94.81 249 LEU A CA 1
ATOM 1913 C C . LEU A 1 249 ? -12.387 9.599 -1.225 1.00 94.81 249 LEU A C 1
ATOM 1915 O O . LEU A 1 249 ? -13.506 10.106 -1.302 1.00 94.81 249 LEU A O 1
ATOM 1919 N N . SER A 1 250 ? -11.270 10.320 -1.381 1.00 94.38 250 SER A N 1
ATOM 1920 C CA . SER A 1 250 ? -11.301 11.766 -1.659 1.00 94.38 250 SER A CA 1
ATOM 1921 C C . SER A 1 250 ? -12.057 12.076 -2.955 1.00 94.38 250 SER A C 1
ATOM 1923 O O . SER A 1 250 ? -12.905 12.965 -3.000 1.00 94.38 250 SER A O 1
ATOM 1925 N N . ARG A 1 251 ? -11.846 11.270 -4.005 1.00 92.56 251 ARG A N 1
ATOM 1926 C CA . ARG A 1 251 ? -12.561 11.391 -5.294 1.00 92.56 251 ARG A CA 1
ATOM 1927 C C . ARG A 1 251 ? -14.039 11.012 -5.222 1.00 92.56 251 ARG A C 1
ATOM 1929 O O . ARG A 1 251 ? -14.790 11.328 -6.139 1.00 92.56 251 ARG A O 1
ATOM 1936 N N . LYS A 1 252 ? -14.467 10.365 -4.138 1.00 90.81 252 LYS A N 1
ATOM 1937 C CA . LYS A 1 252 ? -15.873 10.064 -3.844 1.00 90.81 252 LYS A CA 1
ATOM 1938 C C . LYS A 1 252 ? -16.569 11.151 -3.021 1.00 90.81 252 LYS A C 1
ATOM 1940 O O . LYS A 1 252 ? -17.715 10.961 -2.627 1.00 90.81 252 LYS A O 1
ATOM 1945 N N . GLY A 1 253 ? -15.911 12.288 -2.786 1.00 90.25 253 GLY A N 1
ATOM 1946 C CA . GLY A 1 253 ? -16.493 13.434 -2.081 1.00 90.25 253 GLY A CA 1
ATOM 1947 C C . GLY A 1 253 ? -16.400 13.346 -0.555 1.00 90.25 253 GLY A C 1
ATOM 1948 O O . GLY A 1 253 ? -17.157 14.020 0.146 1.00 90.25 253 GLY A O 1
ATOM 1949 N N . LEU A 1 254 ? -15.501 12.508 -0.030 1.00 93.81 254 LEU A N 1
ATOM 1950 C CA . LEU A 1 254 ? -15.172 12.462 1.393 1.00 93.81 254 LEU A CA 1
ATOM 1951 C C . LEU A 1 254 ? -13.995 13.395 1.686 1.00 93.81 254 LEU A C 1
ATOM 1953 O O . LEU A 1 254 ? -13.158 13.642 0.818 1.00 93.81 254 LEU A O 1
ATOM 1957 N N . LYS A 1 255 ? -13.905 13.882 2.926 1.00 96.19 255 LYS A N 1
ATOM 1958 C CA . LYS A 1 255 ? -12.700 14.564 3.415 1.00 96.19 255 LYS A CA 1
ATOM 1959 C C . LYS A 1 255 ? -11.787 13.501 4.000 1.00 96.19 255 LYS A C 1
ATOM 1961 O O . LYS A 1 255 ? -12.173 12.873 4.980 1.00 96.19 255 LYS A O 1
ATOM 1966 N N . VAL A 1 256 ? -10.629 13.261 3.397 1.00 97.12 256 VAL A N 1
ATOM 1967 C CA . VAL A 1 256 ? -9.763 12.146 3.796 1.00 97.12 256 VAL A CA 1
ATOM 1968 C C . VAL A 1 256 ? -8.388 12.657 4.190 1.00 97.12 256 VAL A C 1
ATOM 1970 O O . VAL A 1 256 ? -7.847 13.510 3.496 1.00 97.12 256 VAL A O 1
ATOM 1973 N N . GLY A 1 257 ? -7.855 12.140 5.292 1.00 98.19 257 GLY A N 1
ATOM 1974 C CA . GLY A 1 257 ? -6.485 12.352 5.743 1.00 98.19 257 GLY A CA 1
ATOM 1975 C C . GLY A 1 257 ? -5.655 11.082 5.622 1.00 98.19 257 GLY A C 1
ATOM 1976 O O . GLY A 1 257 ? -6.165 9.990 5.890 1.00 98.19 257 GLY A O 1
ATOM 1977 N N . LEU A 1 258 ? -4.393 11.227 5.231 1.00 98.56 258 LEU A N 1
ATOM 1978 C CA . LEU A 1 258 ? -3.383 10.176 5.304 1.00 98.56 258 LEU A CA 1
ATOM 1979 C C . LEU A 1 258 ? -2.528 10.395 6.555 1.00 98.56 258 LEU A C 1
ATOM 1981 O O . LEU A 1 258 ? -1.933 11.458 6.708 1.00 98.56 258 LEU A O 1
ATOM 1985 N N . GLU A 1 259 ? -2.474 9.410 7.446 1.00 98.00 259 GLU A N 1
ATOM 1986 C CA . GLU A 1 259 ? -1.770 9.531 8.725 1.00 98.00 259 GLU A CA 1
ATOM 1987 C C . GLU A 1 259 ? -1.015 8.254 9.094 1.00 98.00 259 GLU A C 1
ATOM 1989 O O . GLU A 1 259 ? -1.477 7.152 8.785 1.00 98.00 259 GLU A O 1
ATOM 1994 N N . PRO A 1 260 ? 0.131 8.378 9.784 1.00 97.19 260 PRO A N 1
ATOM 1995 C CA . PRO A 1 260 ? 0.866 7.225 10.271 1.00 97.19 260 PRO A CA 1
ATOM 1996 C C . PRO A 1 260 ? 0.133 6.565 11.450 1.00 97.19 260 PRO A C 1
ATOM 1998 O O . PRO A 1 260 ? -0.744 7.155 12.096 1.00 97.19 260 PRO A O 1
ATOM 2001 N N . LEU A 1 261 ? 0.514 5.323 11.753 1.00 96.44 261 LEU A N 1
ATOM 2002 C CA . LEU A 1 261 ? -0.131 4.504 12.784 1.00 96.44 261 LEU A CA 1
ATOM 2003 C C . LEU A 1 261 ? -0.165 5.204 14.150 1.00 96.44 261 LEU A C 1
ATOM 2005 O O . LEU A 1 261 ? -1.145 5.087 14.883 1.00 96.44 261 LEU A O 1
ATOM 2009 N N . GLU A 1 262 ? 0.890 5.937 14.495 1.00 96.06 262 GLU A N 1
ATOM 2010 C CA . GLU A 1 262 ? 1.014 6.628 15.773 1.00 96.06 262 GLU A CA 1
ATOM 2011 C C . GLU A 1 262 ? -0.081 7.690 15.953 1.00 96.06 262 GLU A C 1
ATOM 2013 O O . GLU A 1 262 ? -0.669 7.782 17.034 1.00 96.06 262 GLU A O 1
ATOM 2018 N N . GLU A 1 263 ? -0.407 8.452 14.905 1.00 96.81 263 GLU A N 1
ATOM 2019 C CA . GLU A 1 263 ? -1.487 9.447 14.944 1.00 96.81 263 GLU A CA 1
ATOM 2020 C C . GLU A 1 263 ? -2.864 8.773 14.950 1.00 96.81 263 GLU A C 1
ATOM 2022 O O . GLU A 1 263 ? -3.739 9.147 15.735 1.00 96.81 263 GLU A O 1
ATOM 2027 N N . ILE A 1 264 ? -3.035 7.690 14.183 1.00 97.69 264 ILE A N 1
ATOM 2028 C CA . ILE A 1 264 ? -4.256 6.871 14.216 1.00 97.69 264 ILE A CA 1
ATOM 2029 C C . ILE A 1 264 ? -4.535 6.352 15.634 1.00 97.69 264 ILE A C 1
ATOM 2031 O O . ILE A 1 264 ? -5.665 6.445 16.125 1.00 97.69 264 ILE A O 1
ATOM 2035 N N . VAL A 1 265 ? -3.512 5.851 16.330 1.00 97.75 265 VAL A N 1
ATOM 2036 C CA . VAL A 1 265 ? -3.629 5.395 17.721 1.00 97.75 265 VAL A CA 1
ATOM 2037 C C . VAL A 1 265 ? -4.038 6.548 18.641 1.00 97.75 265 VAL A C 1
ATOM 2039 O O . VAL A 1 265 ? -4.937 6.365 19.462 1.00 97.75 265 VAL A O 1
ATOM 2042 N N . ARG A 1 266 ? -3.466 7.752 18.478 1.00 96.31 266 ARG A N 1
ATOM 2043 C CA . ARG A 1 266 ? -3.855 8.947 19.260 1.00 96.31 266 ARG A CA 1
ATOM 2044 C C . ARG A 1 266 ? -5.298 9.392 19.012 1.00 96.31 266 ARG A C 1
ATOM 2046 O O . ARG A 1 266 ? -5.927 9.957 19.907 1.00 96.31 266 ARG A O 1
ATOM 2053 N N . ARG A 1 267 ? -5.850 9.145 17.821 1.00 96.00 267 ARG A N 1
ATOM 2054 C CA . ARG A 1 267 ? -7.269 9.421 17.533 1.00 96.00 267 ARG A CA 1
ATOM 2055 C C . ARG A 1 267 ? -8.205 8.447 18.241 1.00 96.00 267 ARG A C 1
ATOM 2057 O O . ARG A 1 267 ? -9.304 8.832 18.636 1.00 96.00 267 ARG A O 1
ATOM 2064 N N . LEU A 1 268 ? -7.784 7.195 18.396 1.00 97.38 268 LEU A N 1
ATOM 2065 C CA . LEU A 1 268 ? -8.616 6.114 18.929 1.00 97.38 268 LEU A CA 1
ATOM 2066 C C . LEU A 1 268 ? -8.529 5.965 20.450 1.00 97.38 268 LEU A C 1
ATOM 2068 O O . LEU A 1 268 ? -9.500 5.524 21.075 1.00 97.38 268 LEU A O 1
ATOM 2072 N N . ALA A 1 269 ? -7.384 6.302 21.037 1.00 95.50 269 ALA A N 1
ATOM 2073 C CA . ALA A 1 269 ? -7.048 5.977 22.413 1.00 95.50 269 ALA A CA 1
ATOM 2074 C C . ALA A 1 269 ? -6.651 7.209 23.239 1.00 95.50 269 ALA A C 1
ATOM 2076 O O . ALA A 1 269 ? -6.078 8.163 22.711 1.00 95.50 269 ALA A O 1
ATOM 2077 N N . ALA A 1 270 ? -6.959 7.153 24.535 1.00 88.06 270 ALA A N 1
ATOM 2078 C CA . ALA A 1 270 ? -6.444 8.041 25.573 1.00 88.06 270 ALA A CA 1
ATOM 2079 C C . ALA A 1 270 ? -5.241 7.379 26.258 1.00 88.06 270 ALA A C 1
ATOM 2081 O O . ALA A 1 270 ? -5.350 6.174 26.609 1.00 88.06 270 ALA A O 1
#

Solvent-accessible surface area (backbone atoms only — not comparable to full-atom values): 14205 Å² total; per-residue (Å²): 129,92,81,81,50,70,66,39,77,54,56,34,45,47,43,32,55,17,13,40,33,35,20,55,58,27,29,19,28,47,76,34,52,57,70,56,18,52,51,22,63,75,69,75,50,72,83,87,51,60,51,59,36,72,82,45,58,52,46,60,39,24,36,31,62,47,68,65,92,88,68,77,69,45,42,27,52,23,5,45,46,20,38,54,48,45,74,70,59,82,69,93,37,27,43,28,42,50,62,92,68,54,72,66,24,44,52,24,16,22,18,9,22,26,64,78,33,83,57,39,34,51,42,30,84,91,54,23,73,67,83,77,72,94,71,57,48,78,72,48,75,44,52,48,66,56,42,51,52,51,42,61,72,37,39,61,84,78,87,53,54,29,37,46,45,33,45,67,59,34,46,36,67,59,52,44,53,52,23,58,61,50,62,78,44,43,71,33,87,89,39,39,47,36,37,38,22,24,38,64,70,30,56,67,67,53,49,73,65,35,54,50,36,36,55,72,54,62,44,45,78,42,63,76,62,62,71,82,82,46,94,68,74,59,79,47,31,35,35,22,37,28,38,27,43,35,58,52,43,36,76,57,54,30,50,50,10,38,38,46,71,71,56,53,47,58,56,43,33,86

Mean predicted aligned error: 3.73 Å

Nearest PDB structures (foldseek):
  7cns-assembly1_A-2  TM=9.043E-01  e=2.512E-21  Thermococcus kodakarensis KOD1
  7cnp-assembly3_C  TM=8.516E-01  e=6.264E-19  Agrobacterium tumefaciens
  7d2r-assembly1_A  TM=8.273E-01  e=4.927E-19  Agrobacterium tumefaciens
  7cnq-assembly4_D  TM=8.254E-01  e=7.328E-18  Agrobacterium tumefaciens
  5wc8-assembly1_M  TM=1.813E-01  e=4.040E+00  Mannheimia haemolytica

Sequence (270 aa):
VSGLSRGASVAWGESSAVVYANSVLGLRTNREGGPLALMAAIAGRTYYYYMHADSERVPRSSYRLEAPEGYVIDPARAGVLGELLVARHRDRNPPMLMARLGVEEFKELAAAVGAAGDLPMVFVPGLTPERPPETVELKEVIDYREVERRLEELSLPGDVDVVYLGCPHASSTQVERLAAELSKRTPRPGRPTLLITASRHEEAKLSAEARRTLRLYGALLVRDTCLVVSPVRGGLKVVTDSYKAYFYLSRKGLKVGLEPLEEIVRRLAA

Foldseek 3Di:
DPPDAALAEAEDQQQLVLACCCFFRNYFYANHHPVQNVVCVVVVHDDCDQSNDPVQQAAAEEEEEDDDPPDDQFLLLLLLVLQVCQVPDDDSHAYEYEDDDDSNSSSLSSLNVSQNHRHSYHHYPPRGPDDHDPDHHHPYYDYSVSSVVVQVVQADDDAAAEEEEPVPADALVNLQVLLVLQVVFAFDPPFHAAEHEHAPVRVVPHDPSSVVSCVRLVHHYHHDDDCLPPPDDADGEYEYCHSNCSSSVVVVRHNYGHDGSVVVSVRTGD

Secondary structure (DSSP, 8-state):
-TTPPTT-B--B--HHHHHHIIIII--B--B--HHHHHHHHHHT-----GGGSHHHHS--EEEEEE--TT----HHHHHHHHHHHHHH---SSPPEEE----HHHHHHHHHHHHHH---S--B-TTTSSSPPPS--EEEEEEEHHHHHHHHHHH---S--SEEEEEEEEE-HHHHHHHHHHHHTS-BPTTPPEEEEEE-HHHHHT--HHHHHHHHHTT-EEEES--GGGS-PPTT-EEEES-HHHHHHHHHTT-EEEE--HHHHHHHHB-